Protein AF-0000000083319692 (afdb_homodimer)

Nearest PDB structures (foldseek):
  6y2q-assembly1_B  TM=2.157E-01  e=6.360E-01  Escherichia coli K-12
  1h7u-assembly2_B  TM=2.881E-01  e=8.035E+00  Homo sapiens
  1ea6-assembly1_A  TM=2.883E-01  e=8.512E+00  Homo sapiens
  6y2q-assembly1_B  TM=2.157E-01  e=6.322E-01  Escherichia coli K-12
  1h7u-assembly2_B  TM=2.880E-01  e=8.007E+00  Homo sapiens

Organism: Saccharibacillus brassicae (NCBI:txid2583377)

pLDDT: mean 90.83, std 8.66, range [54.51, 98.67]

Solvent-accessible surface area (backbone atoms only — not comparable to full-atom values): 13347 Å² total; per-residue (Å²): 121,55,71,66,56,48,50,52,52,44,51,51,51,36,60,60,46,44,76,34,86,44,38,32,39,34,65,56,36,31,49,90,47,26,40,34,34,34,27,19,79,49,98,47,89,75,45,37,30,39,38,38,32,32,63,43,49,32,40,30,33,47,38,58,51,44,34,50,28,91,48,80,35,57,45,72,54,56,69,69,63,34,48,52,51,28,64,69,54,64,55,63,89,79,51,44,40,35,36,36,43,44,56,93,47,57,88,93,47,58,28,41,36,27,19,53,41,70,47,74,46,76,69,48,88,80,128,120,54,71,66,57,46,52,52,51,44,49,52,51,36,58,60,45,43,76,34,87,44,39,32,38,32,64,56,37,31,48,90,47,26,39,33,33,34,27,20,82,48,97,47,89,75,46,34,29,38,39,38,32,34,63,43,50,31,40,30,33,45,38,58,50,44,34,50,26,91,49,81,36,59,46,71,54,57,69,69,63,34,49,52,50,27,65,72,55,64,56,61,90,80,49,42,41,34,34,35,44,44,57,92,46,57,88,94,47,59,29,39,38,26,17,53,40,70,47,75,45,76,66,48,86,80,128

Structure (mmCIF, N/CA/C/O backbone):
data_AF-0000000083319692-model_v1
#
loop_
_entity.id
_entity.type
_entity.pdbx_description
1 polymer 'Uncharacterized protein'
#
loop_
_atom_site.group_PDB
_atom_site.id
_atom_site.type_symbol
_atom_site.label_atom_id
_atom_site.label_alt_id
_atom_site.label_comp_id
_atom_site.label_asym_id
_atom_site.label_entity_id
_atom_site.label_seq_id
_atom_site.pdbx_PDB_ins_code
_atom_site.Cartn_x
_atom_site.Cartn_y
_atom_site.Cartn_z
_atom_site.occupancy
_atom_site.B_iso_or_equiv
_atom_site.auth_seq_id
_atom_site.auth_comp_id
_atom_site.auth_asym_id
_atom_site.auth_atom_id
_atom_site.pdbx_PDB_model_num
ATOM 1 N N . MET A 1 1 ? 16.974 14.852 -1.513 1 66.99 1 MET A N 1
ATOM 2 C CA . MET A 1 1 ? 16.96 15.963 -0.564 1 66.99 1 MET A CA 1
ATOM 3 C C . MET A 1 1 ? 17.666 15.579 0.732 1 66.99 1 MET A C 1
ATOM 5 O O . MET A 1 1 ? 17.747 14.398 1.074 1 66.99 1 MET A O 1
ATOM 9 N N . SER A 1 2 ? 18.039 16.658 1.331 1 83 2 SER A N 1
ATOM 10 C CA . SER A 1 2 ? 18.67 16.4 2.621 1 83 2 SER A CA 1
ATOM 11 C C . SER A 1 2 ? 17.64 15.996 3.67 1 83 2 SER A C 1
ATOM 13 O O . SER A 1 2 ? 16.442 16.229 3.493 1 83 2 SER A O 1
ATOM 15 N N . THR A 1 3 ? 18.075 15.41 4.652 1 86.13 3 THR A N 1
ATOM 16 C CA . THR A 1 3 ? 17.225 15.004 5.766 1 86.13 3 THR A CA 1
ATOM 17 C C . THR A 1 3 ? 16.516 16.21 6.374 1 86.13 3 THR A C 1
ATOM 19 O O . THR A 1 3 ? 15.323 16.148 6.678 1 86.13 3 THR A O 1
ATOM 22 N N . ASP A 1 4 ? 17.167 17.303 6.421 1 91.34 4 ASP A N 1
ATOM 23 C CA . ASP A 1 4 ? 16.593 18.509 7.009 1 91.34 4 ASP A CA 1
ATOM 24 C C . ASP A 1 4 ? 15.44 19.039 6.161 1 91.34 4 ASP A C 1
ATOM 26 O O . ASP A 1 4 ? 14.437 19.517 6.696 1 91.34 4 ASP A O 1
ATOM 30 N N . GLU A 1 5 ? 15.625 18.937 4.876 1 94.02 5 GLU A N 1
ATOM 31 C CA . GLU A 1 5 ? 14.589 19.432 3.975 1 94.02 5 GLU A CA 1
ATOM 32 C C . GLU A 1 5 ? 13.315 18.598 4.087 1 94.02 5 GLU A C 1
ATOM 34 O O . GLU A 1 5 ? 12.208 19.139 4.056 1 94.02 5 GLU A O 1
ATOM 39 N N . VAL A 1 6 ? 13.521 17.348 4.254 1 95.04 6 VAL A N 1
ATOM 40 C CA . VAL A 1 6 ? 12.364 16.466 4.356 1 95.04 6 VAL A CA 1
ATOM 41 C C . VAL A 1 6 ? 11.622 16.734 5.663 1 95.04 6 VAL A C 1
ATOM 43 O O . VAL A 1 6 ? 10.39 16.771 5.689 1 95.04 6 VAL A O 1
ATOM 46 N N . PHE A 1 7 ? 12.312 17.019 6.724 1 94.6 7 PHE A N 1
ATOM 47 C CA . PHE A 1 7 ? 11.712 17.319 8.019 1 94.6 7 PHE A CA 1
ATOM 48 C C . PHE A 1 7 ? 10.937 18.63 7.966 1 94.6 7 PHE A C 1
ATOM 50 O O . PHE A 1 7 ? 9.865 18.748 8.563 1 94.6 7 PHE A O 1
ATOM 57 N N . LEU A 1 8 ? 11.523 19.586 7.28 1 96.39 8 LEU A N 1
ATOM 58 C CA . LEU A 1 8 ? 10.854 20.874 7.131 1 96.39 8 LEU A CA 1
ATOM 59 C C . LEU A 1 8 ? 9.531 20.716 6.388 1 96.39 8 LEU A C 1
ATOM 61 O O . LEU A 1 8 ? 8.521 21.305 6.779 1 96.39 8 LEU A O 1
ATOM 65 N N . LYS A 1 9 ? 9.58 19.918 5.336 1 97 9 LYS A N 1
ATOM 66 C CA . LYS A 1 9 ? 8.359 19.688 4.569 1 97 9 LYS A CA 1
ATOM 67 C C . LYS A 1 9 ? 7.301 18.989 5.417 1 97 9 LYS A C 1
ATOM 69 O O . LYS A 1 9 ? 6.121 19.343 5.363 1 97 9 LYS A O 1
ATOM 74 N N . VAL A 1 10 ? 7.721 18.035 6.181 1 97.53 10 VAL A N 1
ATOM 75 C CA . VAL A 1 10 ? 6.8 17.315 7.054 1 97.53 10 VAL A CA 1
ATOM 76 C C . VAL A 1 10 ? 6.19 18.278 8.07 1 97.53 10 VAL A C 1
ATOM 78 O O . VAL A 1 10 ? 4.987 18.229 8.336 1 97.53 10 VAL A O 1
ATOM 81 N N . ASN A 1 11 ? 6.999 19.157 8.603 1 97.19 11 ASN A N 1
ATOM 82 C CA . ASN A 1 11 ? 6.505 20.15 9.551 1 97.19 11 ASN A CA 1
ATOM 83 C C . ASN A 1 11 ? 5.505 21.1 8.898 1 97.19 11 ASN A C 1
ATOM 85 O O . ASN A 1 11 ? 4.5 21.467 9.51 1 97.19 11 ASN A O 1
ATOM 89 N N . GLN A 1 12 ? 5.785 21.506 7.683 1 96.86 12 GLN A N 1
ATOM 90 C CA . GLN A 1 12 ? 4.868 22.37 6.946 1 96.86 12 GLN A CA 1
ATOM 91 C C . GLN A 1 12 ? 3.521 21.686 6.731 1 96.86 12 GLN A C 1
ATOM 93 O O . GLN A 1 12 ? 2.471 22.318 6.857 1 96.86 12 GLN A O 1
ATOM 98 N N . ILE A 1 13 ? 3.581 20.445 6.409 1 97.34 13 ILE A N 1
ATOM 99 C CA . ILE A 1 13 ? 2.366 19.669 6.184 1 97.34 13 ILE A CA 1
ATOM 100 C C . ILE A 1 13 ? 1.548 19.607 7.471 1 97.34 13 ILE A C 1
ATOM 102 O O . ILE A 1 13 ? 0.346 19.883 7.465 1 97.34 13 ILE A O 1
ATOM 106 N N . ASN A 1 14 ? 2.212 19.34 8.534 1 97.45 14 ASN A N 1
ATOM 107 C CA . ASN A 1 14 ? 1.527 19.25 9.818 1 97.45 14 ASN A CA 1
ATOM 108 C C . ASN A 1 14 ? 0.905 20.586 10.216 1 97.45 14 ASN A C 1
ATOM 110 O O . ASN A 1 14 ? -0.228 20.629 10.7 1 97.45 14 ASN A O 1
ATOM 114 N N . GLU A 1 15 ? 1.644 21.625 10.034 1 96.39 15 GLU A N 1
ATOM 115 C CA . GLU A 1 15 ? 1.136 22.953 10.368 1 96.39 15 GLU A CA 1
ATOM 116 C C . GLU A 1 15 ? -0.116 23.284 9.561 1 96.39 15 GLU A C 1
ATOM 118 O O . GLU A 1 15 ? -1.064 23.87 10.088 1 96.39 15 GLU A O 1
ATOM 123 N N . PHE A 1 16 ? -0.057 22.921 8.319 1 96.95 16 PHE A N 1
ATOM 124 C CA . PHE A 1 16 ? -1.186 23.169 7.43 1 96.95 16 PHE A CA 1
ATOM 125 C C . PHE A 1 16 ? -2.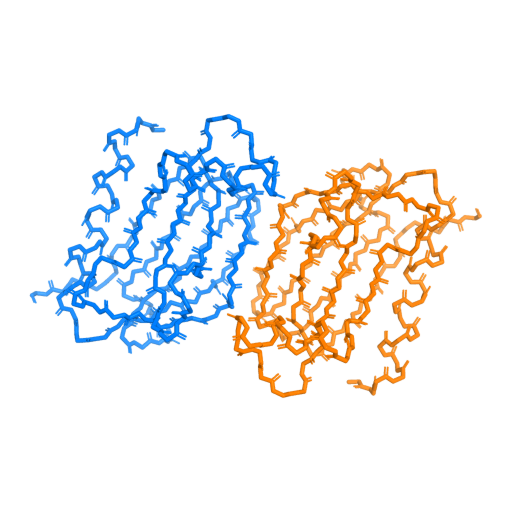418 22.402 7.895 1 96.95 16 PHE A C 1
ATOM 127 O O . PHE A 1 16 ? -3.513 22.964 7.97 1 96.95 16 PHE A O 1
ATOM 134 N N . ILE A 1 17 ? -2.254 21.137 8.202 1 95.66 17 ILE A N 1
ATOM 135 C CA . ILE A 1 17 ? -3.339 20.235 8.573 1 95.66 17 ILE A CA 1
ATOM 136 C C . ILE A 1 17 ? -3.946 20.677 9.903 1 95.66 17 ILE A C 1
ATOM 138 O O . ILE A 1 17 ? -5.16 20.588 10.099 1 95.66 17 ILE A O 1
ATOM 142 N N . GLN A 1 18 ? -3.133 21.121 10.773 1 94.98 18 GLN A N 1
ATOM 143 C CA . GLN A 1 18 ? -3.546 21.444 12.135 1 94.98 18 GLN A CA 1
ATOM 144 C C . GLN A 1 18 ? -4.468 22.659 12.157 1 94.98 18 GLN A C 1
ATOM 146 O O . GLN A 1 18 ? -5.129 22.926 13.163 1 94.98 18 GLN A O 1
ATOM 151 N N . LYS A 1 19 ? -4.566 23.37 11.087 1 94.3 19 LYS A N 1
ATOM 152 C CA . LYS A 1 19 ? -5.437 24.538 10.986 1 94.3 19 LYS A CA 1
ATOM 153 C C . LYS A 1 19 ? -6.886 24.124 10.742 1 94.3 19 LYS A C 1
ATOM 155 O O . LYS A 1 19 ? -7.789 24.963 10.768 1 94.3 19 LYS A O 1
ATOM 160 N N . SER A 1 20 ? -7.093 22.866 10.487 1 93.92 20 SER A N 1
ATOM 161 C CA . SER A 1 20 ? -8.429 22.347 10.215 1 93.92 20 SER A CA 1
ATOM 162 C C . SER A 1 20 ? -8.956 21.533 11.391 1 93.92 20 SER A C 1
ATOM 164 O O . SER A 1 20 ? -8.176 20.982 12.171 1 93.92 20 SER A O 1
ATOM 166 N N . LEU A 1 21 ? -10.182 21.438 11.524 1 91.84 21 LEU A N 1
ATOM 167 C CA . LEU A 1 21 ? -10.821 20.647 12.571 1 91.84 21 LEU A CA 1
ATOM 168 C C . LEU A 1 21 ? -10.668 19.155 12.295 1 91.84 21 LEU A C 1
ATOM 170 O O . LEU A 1 21 ? -10.541 18.357 13.227 1 91.84 21 LEU A O 1
ATOM 174 N N . TRP A 1 22 ? -10.711 18.852 11.045 1 91.9 22 TRP A N 1
ATOM 175 C CA . TRP A 1 22 ? -10.465 17.481 10.611 1 91.9 22 TRP A CA 1
ATOM 176 C C . TRP A 1 22 ? -9.76 17.456 9.259 1 91.9 22 TRP A C 1
ATOM 178 O O . TRP A 1 22 ? -9.779 18.447 8.524 1 91.9 22 TRP A O 1
ATOM 188 N N . PHE A 1 23 ? -9.161 16.39 9.021 1 95.59 23 PHE A N 1
ATOM 189 C CA . PHE A 1 23 ? -8.412 16.271 7.775 1 95.59 23 PHE A CA 1
ATOM 190 C C . PHE A 1 23 ? -8.271 14.81 7.366 1 95.59 23 PHE A C 1
ATOM 192 O O . PHE A 1 23 ? -7.793 13.985 8.147 1 95.59 23 PHE A O 1
ATOM 199 N N . ASP A 1 24 ? -8.698 14.489 6.141 1 95.75 24 ASP A N 1
ATOM 200 C CA . ASP A 1 24 ? -8.68 13.114 5.652 1 95.75 24 ASP A CA 1
ATOM 201 C C . ASP A 1 24 ? -7.708 12.959 4.485 1 95.75 24 ASP A C 1
ATOM 203 O O . ASP A 1 24 ? -7.308 13.948 3.867 1 95.75 24 ASP A O 1
ATOM 207 N N . PHE A 1 25 ? -7.346 11.732 4.242 1 96.75 25 PHE A N 1
ATOM 208 C CA . PHE A 1 25 ? -6.383 11.433 3.189 1 96.75 25 PHE A CA 1
ATOM 209 C C . PHE A 1 25 ? -6.877 10.289 2.312 1 96.75 25 PHE A C 1
ATOM 211 O O . PHE A 1 25 ? -7.658 9.447 2.763 1 96.75 25 PHE A O 1
ATOM 218 N N . GLU A 1 26 ? -6.42 10.273 1.094 1 97.17 26 GLU A N 1
ATOM 219 C CA . GLU A 1 26 ? -6.662 9.156 0.187 1 97.17 26 GLU A CA 1
ATOM 220 C C . GLU A 1 26 ? -5.497 8.97 -0.782 1 97.17 26 GLU A C 1
ATOM 222 O O . GLU A 1 26 ? -4.874 9.945 -1.205 1 97.17 26 GLU A O 1
ATOM 227 N N . ILE A 1 27 ? -5.182 7.775 -1.12 1 97.72 27 ILE A N 1
ATOM 228 C CA . ILE A 1 27 ? -4.249 7.517 -2.211 1 97.72 27 ILE A CA 1
ATOM 229 C C . ILE A 1 27 ? -4.892 7.904 -3.541 1 97.72 27 ILE A C 1
ATOM 231 O O . ILE A 1 27 ? -5.95 7.383 -3.902 1 97.72 27 ILE A O 1
ATOM 235 N N . ILE A 1 28 ? -4.263 8.752 -4.259 1 97.24 28 ILE A N 1
ATOM 236 C CA . ILE A 1 28 ? -4.795 9.232 -5.53 1 97.24 28 ILE A CA 1
ATOM 237 C C . ILE A 1 28 ? -4.279 8.355 -6.669 1 97.24 28 ILE A C 1
ATOM 239 O O . ILE A 1 28 ? -5.055 7.909 -7.517 1 97.24 28 ILE A O 1
ATOM 243 N N . ARG A 1 29 ? -2.983 8.164 -6.634 1 97.69 29 ARG A N 1
ATOM 244 C CA . ARG A 1 29 ? -2.367 7.433 -7.737 1 97.69 29 ARG A CA 1
ATOM 245 C C . ARG A 1 29 ? -0.964 6.962 -7.366 1 97.69 29 ARG A C 1
ATOM 247 O O . ARG A 1 29 ? -0.329 7.529 -6.475 1 97.69 29 ARG A O 1
ATOM 254 N N . TYR A 1 30 ? -0.514 5.961 -7.945 1 98.6 30 TYR A N 1
ATOM 255 C CA . TYR A 1 30 ? 0.855 5.457 -7.953 1 98.6 30 TYR A CA 1
ATOM 256 C C . TYR A 1 30 ? 1.318 5.159 -9.374 1 98.6 30 TYR A C 1
ATOM 258 O O . TYR A 1 30 ? 0.692 4.37 -10.085 1 98.6 30 TYR A O 1
ATOM 266 N N . GLU A 1 31 ? 2.426 5.752 -9.726 1 97.21 31 GLU A N 1
ATOM 267 C CA . GLU A 1 31 ? 2.994 5.559 -11.057 1 97.21 31 GLU A CA 1
ATOM 268 C C . GLU A 1 31 ? 4.485 5.881 -11.074 1 97.21 31 GLU A C 1
ATOM 270 O O . GLU A 1 31 ? 4.927 6.833 -10.427 1 97.21 31 GLU A O 1
ATOM 275 N N . GLN A 1 32 ? 5.184 5.028 -11.768 1 95.16 32 GLN A N 1
ATOM 276 C CA . GLN A 1 32 ? 6.615 5.262 -11.931 1 95.16 32 GLN A CA 1
ATOM 277 C C . GLN A 1 32 ? 7.303 5.424 -10.579 1 95.16 32 GLN A C 1
ATOM 279 O O . GLN A 1 32 ? 8.054 6.379 -10.369 1 95.16 32 GLN A O 1
ATOM 284 N N . ASN A 1 33 ? 6.894 4.678 -9.581 1 95.92 33 ASN A N 1
ATOM 285 C CA . ASN A 1 33 ? 7.505 4.579 -8.26 1 95.92 33 ASN A CA 1
ATOM 286 C C . ASN A 1 33 ? 7.19 5.801 -7.403 1 95.92 33 ASN A C 1
ATOM 288 O O . ASN A 1 33 ? 7.852 6.043 -6.392 1 95.92 33 ASN A O 1
ATOM 292 N N . ASN A 1 34 ? 6.182 6.539 -7.89 1 98.16 34 ASN A N 1
ATOM 293 C CA . ASN A 1 34 ? 5.744 7.698 -7.119 1 98.16 34 ASN A CA 1
ATOM 294 C C . ASN A 1 34 ? 4.317 7.523 -6.607 1 98.16 34 ASN A C 1
ATOM 296 O O . ASN A 1 34 ? 3.447 7.038 -7.333 1 98.16 34 ASN A O 1
ATOM 300 N N . LEU A 1 35 ? 4.125 7.895 -5.361 1 98.67 35 LEU A N 1
ATOM 301 C CA . LEU A 1 35 ? 2.808 7.812 -4.739 1 98.67 35 LEU A CA 1
ATOM 302 C C . LEU A 1 35 ? 2.244 9.204 -4.472 1 98.67 35 LEU A C 1
ATOM 304 O O . LEU A 1 35 ? 2.928 10.055 -3.898 1 98.67 35 LEU A O 1
ATOM 308 N N . TYR A 1 36 ? 1.053 9.424 -4.905 1 98.45 36 TYR A N 1
ATOM 309 C CA . TYR A 1 36 ? 0.348 10.683 -4.689 1 98.45 36 TYR A CA 1
ATOM 310 C C . TYR A 1 36 ? -0.788 10.507 -3.689 1 98.45 36 TYR A C 1
ATOM 312 O O . TYR A 1 36 ? -1.685 9.686 -3.896 1 98.45 36 TYR A O 1
ATOM 320 N N . VAL A 1 37 ? -0.734 11.268 -2.639 1 98.09 37 VAL A N 1
ATOM 321 C CA . VAL A 1 37 ? -1.749 11.233 -1.591 1 98.09 37 VAL A CA 1
ATOM 322 C C . VAL A 1 37 ? -2.451 12.586 -1.507 1 98.09 37 VAL A C 1
ATOM 324 O O . VAL A 1 37 ? -1.797 13.628 -1.416 1 98.09 37 VAL A O 1
ATOM 327 N N . GLY A 1 38 ? -3.713 12.552 -1.622 1 97.52 38 GLY A N 1
ATOM 328 C CA . GLY A 1 38 ? -4.499 13.759 -1.426 1 97.52 38 GLY A CA 1
ATOM 329 C C . GLY A 1 38 ? -5.039 13.898 -0.015 1 97.52 38 GLY A C 1
ATOM 330 O O . GLY A 1 38 ? -5.273 12.898 0.666 1 97.52 38 GLY A O 1
ATOM 331 N N . GLY A 1 39 ? -5.213 15.132 0.356 1 96.9 39 GLY A N 1
ATOM 332 C CA . GLY A 1 39 ? -5.789 15.415 1.661 1 96.9 39 GLY A CA 1
ATOM 333 C C . GLY A 1 39 ? -6.695 16.631 1.662 1 96.9 39 GLY A C 1
ATOM 334 O O . GLY A 1 39 ? -6.531 17.535 0.84 1 96.9 39 GLY A O 1
ATOM 335 N N . GLY A 1 40 ? -7.584 16.548 2.584 1 96.12 40 GLY A N 1
ATOM 336 C CA . GLY A 1 40 ? -8.502 17.664 2.743 1 96.12 40 GLY A CA 1
ATOM 337 C C . GLY A 1 40 ? -9.605 17.39 3.748 1 96.12 40 GLY A C 1
ATOM 338 O O . GLY A 1 40 ? -9.689 16.292 4.302 1 96.12 40 GLY A O 1
ATOM 339 N N . GLU A 1 41 ? -10.333 18.425 3.963 1 94.62 41 GLU A N 1
ATOM 340 C CA . GLU A 1 41 ? -11.512 18.305 4.815 1 94.62 41 GLU A CA 1
ATOM 341 C C . GLU A 1 41 ? -12.64 17.571 4.096 1 94.62 41 GLU A C 1
ATOM 343 O O . GLU A 1 41 ? -13.569 17.072 4.735 1 94.62 41 GLU A O 1
ATOM 348 N N . SER A 1 42 ? -12.501 17.541 2.792 1 90.66 42 SER A N 1
ATOM 349 C CA . SER A 1 42 ? -13.323 16.732 1.898 1 90.66 42 SER A CA 1
ATOM 350 C C . SER A 1 42 ? -12.468 16.006 0.866 1 90.66 42 SER A C 1
ATOM 352 O O . SER A 1 42 ? -11.5 16.567 0.349 1 90.66 42 SER A O 1
ATOM 354 N N . LEU A 1 43 ? -12.737 14.685 0.738 1 86.79 43 LEU A N 1
ATOM 355 C CA . LEU A 1 43 ? -11.949 13.936 -0.234 1 86.79 43 LEU A CA 1
ATOM 356 C C . LEU A 1 43 ? -12.559 14.046 -1.628 1 86.79 43 LEU A C 1
ATOM 358 O O . LEU A 1 43 ? -13.135 13.081 -2.135 1 86.79 43 LEU A O 1
ATOM 362 N N . SER A 1 44 ? -12.843 15.246 -2.046 1 85.68 44 SER A N 1
ATOM 363 C CA . SER A 1 44 ? -13.325 15.537 -3.393 1 85.68 44 SER A CA 1
ATOM 364 C C . SER A 1 44 ? -12.398 16.51 -4.114 1 85.68 44 SER A C 1
ATOM 366 O O . SER A 1 44 ? -11.789 17.377 -3.484 1 85.68 44 SER A O 1
ATOM 368 N N . TYR A 1 45 ? -12.328 16.36 -5.383 1 86.46 45 TYR A N 1
ATOM 369 C CA . TYR A 1 45 ? -11.503 17.272 -6.167 1 86.46 45 TYR A CA 1
ATOM 370 C C . TYR A 1 45 ? -12.138 18.655 -6.241 1 86.46 45 TYR A C 1
ATOM 372 O O . TYR A 1 45 ? -13.355 18.779 -6.395 1 86.46 45 TYR A O 1
ATOM 380 N N . PRO A 1 46 ? -11.278 19.623 -6.005 1 89.43 46 PRO A N 1
ATOM 381 C CA . PRO A 1 46 ? -9.829 19.538 -5.803 1 89.43 46 PRO A CA 1
ATOM 382 C C . PRO A 1 46 ? -9.45 19.289 -4.345 1 89.43 46 PRO A C 1
ATOM 384 O O . PRO A 1 46 ? -10.16 19.726 -3.435 1 89.43 46 PRO A O 1
ATOM 387 N N . TYR A 1 47 ? -8.357 18.633 -4.13 1 93.61 47 TYR A N 1
ATOM 388 C CA . TYR A 1 47 ? -7.827 18.409 -2.79 1 93.61 47 TYR A CA 1
ATOM 389 C C . TYR A 1 47 ? -7.24 19.692 -2.214 1 93.61 47 TYR A C 1
ATOM 391 O O . TYR A 1 47 ? -6.912 20.62 -2.957 1 93.61 47 TYR A O 1
ATOM 399 N N . GLU A 1 48 ? -7.127 19.76 -0.954 1 95.24 48 GLU A N 1
ATOM 400 C CA . GLU A 1 48 ? -6.524 20.916 -0.297 1 95.24 48 GLU A CA 1
ATOM 401 C C . GLU A 1 48 ? -5.003 20.799 -0.26 1 95.24 48 GLU A C 1
ATOM 403 O O . GLU A 1 48 ? -4.298 21.81 -0.229 1 95.24 48 GLU A O 1
ATOM 408 N N . LEU A 1 49 ? -4.475 19.58 -0.248 1 96 49 LEU A N 1
ATOM 409 C CA . LEU A 1 49 ? -3.044 19.351 -0.417 1 96 49 LEU A CA 1
ATOM 410 C C . LEU A 1 49 ? -2.785 18.035 -1.141 1 96 49 LEU A C 1
ATOM 412 O O . LEU A 1 49 ? -3.632 17.138 -1.129 1 96 49 LEU A O 1
ATOM 416 N N . GLU A 1 50 ? -1.714 17.981 -1.825 1 97.32 50 GLU A N 1
ATOM 417 C CA . GLU A 1 50 ? -1.207 16.769 -2.462 1 97.32 50 GLU A CA 1
ATOM 418 C C . GLU A 1 50 ? 0.226 16.476 -2.028 1 97.32 50 GLU A C 1
ATOM 420 O O . GLU A 1 50 ? 1.112 17.32 -2.178 1 97.32 50 GLU A O 1
ATOM 425 N N . ILE A 1 51 ? 0.414 15.358 -1.454 1 98.34 51 ILE A N 1
ATOM 426 C CA . ILE A 1 51 ? 1.744 14.919 -1.044 1 98.34 51 ILE A CA 1
ATOM 427 C C . ILE A 1 51 ? 2.298 13.928 -2.065 1 98.34 51 ILE A C 1
ATOM 429 O O . ILE A 1 51 ? 1.628 12.956 -2.422 1 98.34 51 ILE A O 1
ATOM 433 N N . HIS A 1 52 ? 3.461 14.176 -2.511 1 98.17 52 HIS A N 1
ATOM 434 C CA . HIS A 1 52 ? 4.135 13.33 -3.49 1 98.17 52 HIS A CA 1
ATOM 435 C C . HIS A 1 52 ? 5.324 12.606 -2.868 1 98.17 52 HIS A C 1
ATOM 437 O O . HIS A 1 52 ? 6.337 13.231 -2.546 1 98.17 52 HIS A O 1
ATOM 443 N N . PHE A 1 53 ? 5.242 11.343 -2.694 1 98.43 53 PHE A N 1
ATOM 444 C CA . PHE A 1 53 ? 6.364 10.533 -2.235 1 98.43 53 PHE A CA 1
ATOM 445 C C . PHE A 1 53 ? 7.153 9.98 -3.417 1 98.43 53 PHE A C 1
ATOM 447 O O . PHE A 1 53 ? 6.582 9.353 -4.311 1 98.43 53 PHE A O 1
ATOM 454 N N . GLU A 1 54 ? 8.392 10.156 -3.396 1 97.6 54 GLU A N 1
ATOM 455 C CA . GLU A 1 54 ? 9.234 9.794 -4.532 1 97.6 54 GLU A CA 1
ATOM 456 C C . GLU A 1 54 ? 10.041 8.531 -4.242 1 97.6 54 GLU A C 1
ATOM 458 O O . GLU A 1 54 ? 10.563 8.362 -3.138 1 97.6 54 GLU A O 1
ATOM 463 N N . ASP A 1 55 ? 10.177 7.739 -5.283 1 96.79 55 ASP A N 1
ATOM 464 C CA . ASP A 1 55 ? 10.943 6.499 -5.196 1 96.79 55 ASP A CA 1
ATOM 465 C C . ASP A 1 55 ? 10.5 5.663 -3.998 1 96.79 55 ASP A C 1
ATOM 467 O O . ASP A 1 55 ? 11.297 5.383 -3.1 1 96.79 55 ASP A O 1
ATOM 471 N N . VAL A 1 56 ? 9.259 5.286 -4.056 1 97.36 56 VAL A N 1
ATOM 472 C CA . VAL A 1 56 ? 8.584 4.581 -2.971 1 97.36 56 VAL A CA 1
ATOM 473 C C . VAL A 1 56 ? 9.061 3.131 -2.922 1 97.36 56 VAL A C 1
ATOM 475 O O . VAL A 1 56 ? 9.21 2.485 -3.962 1 97.36 56 VAL A O 1
ATOM 478 N N . CYS A 1 57 ? 9.268 2.631 -1.693 1 95.45 57 CYS A N 1
ATOM 479 C CA . CYS A 1 57 ? 9.709 1.249 -1.545 1 95.45 57 CYS A CA 1
ATOM 480 C C . CYS A 1 57 ? 8.721 0.448 -0.706 1 95.45 57 CYS A C 1
ATOM 482 O O . CYS A 1 57 ? 8.778 -0.783 -0.679 1 95.45 57 CYS A O 1
ATOM 484 N N . LEU A 1 58 ? 7.798 1.162 -0.048 1 95.69 58 LEU A N 1
ATOM 485 C CA . LEU A 1 58 ? 6.842 0.522 0.849 1 95.69 58 LEU A CA 1
ATOM 486 C C . LEU A 1 58 ? 5.544 1.319 0.918 1 95.69 58 LEU A C 1
ATOM 488 O O . LEU A 1 58 ? 5.569 2.549 1.003 1 95.69 58 LEU A O 1
ATOM 492 N N . VAL A 1 59 ? 4.429 0.62 0.871 1 96.26 59 VAL A N 1
ATOM 493 C CA . VAL A 1 59 ? 3.114 1.184 1.155 1 96.26 59 VAL A CA 1
ATOM 494 C C . VAL A 1 59 ? 2.356 0.271 2.115 1 96.26 59 VAL A C 1
ATOM 496 O O . VAL A 1 59 ? 2.145 -0.909 1.824 1 96.26 59 VAL A O 1
ATOM 499 N N . SER A 1 60 ? 1.996 0.746 3.243 1 93.72 60 SER A N 1
ATOM 500 C CA . SER A 1 60 ? 1.179 0.026 4.214 1 93.72 60 SER A CA 1
ATOM 501 C C . SER A 1 60 ? 0.087 0.922 4.79 1 93.72 60 SER A C 1
ATOM 503 O O . SER A 1 60 ? 0.292 1.582 5.811 1 93.72 60 SER A O 1
ATOM 505 N N . THR A 1 61 ? -1.086 0.956 4.162 1 94.08 61 THR A N 1
ATOM 506 C CA . THR A 1 61 ? -2.152 1.878 4.539 1 94.08 61 THR A CA 1
ATOM 507 C C . THR A 1 61 ? -3.479 1.453 3.915 1 94.08 61 THR A C 1
ATOM 509 O O . THR A 1 61 ? -3.501 0.85 2.841 1 94.08 61 THR A O 1
ATOM 512 N N . PRO A 1 62 ? -4.577 1.787 4.604 1 93.89 62 PRO A N 1
ATOM 513 C CA . PRO A 1 62 ? -5.818 1.826 3.827 1 93.89 62 PRO A CA 1
ATOM 514 C C . PRO A 1 62 ? -5.769 2.842 2.688 1 93.89 62 PRO A C 1
ATOM 516 O O . PRO A 1 62 ? -4.878 3.694 2.653 1 93.89 62 PRO A O 1
ATOM 519 N N . VAL A 1 63 ? -6.653 2.772 1.754 1 95.12 63 VAL A N 1
ATOM 520 C CA . VAL A 1 63 ? -6.663 3.688 0.618 1 95.12 63 VAL A CA 1
ATOM 521 C C . VAL A 1 63 ? -7.168 5.059 1.064 1 95.12 63 VAL A C 1
ATOM 523 O O . VAL A 1 63 ? -6.873 6.073 0.427 1 95.12 63 VAL A O 1
ATOM 526 N N . GLU A 1 64 ? -7.992 5.046 2.114 1 94.66 64 GLU A N 1
ATOM 527 C CA . GLU A 1 64 ? -8.493 6.267 2.737 1 94.66 64 GLU A CA 1
ATOM 528 C C . GLU A 1 64 ? -8.384 6.195 4.257 1 94.66 64 GLU A C 1
ATOM 530 O O . GLU A 1 64 ? -8.64 5.148 4.855 1 94.66 64 GLU A O 1
ATOM 535 N N . TRP A 1 65 ? -8.025 7.327 4.901 1 93.39 65 TRP A N 1
ATOM 536 C CA . TRP A 1 65 ? -7.996 7.345 6.359 1 93.39 65 TRP A CA 1
ATOM 537 C C . TRP A 1 65 ? -8.242 8.753 6.891 1 93.39 65 TRP A C 1
ATOM 539 O O . TRP A 1 65 ? -8.031 9.738 6.179 1 93.39 65 TRP A O 1
ATOM 549 N N . CYS A 1 66 ? -8.659 8.825 8.036 1 93.58 66 CYS A N 1
ATOM 550 C CA . CYS A 1 66 ? -8.917 10.085 8.724 1 93.58 66 CYS A CA 1
ATOM 551 C C . CYS A 1 66 ? -7.853 10.359 9.78 1 93.58 66 CYS A C 1
ATOM 553 O O . CYS A 1 66 ? -7.231 9.429 10.295 1 93.58 66 CYS A O 1
ATOM 555 N N . SER A 1 67 ? -7.699 11.584 10.071 1 92.51 67 SER A N 1
ATOM 556 C CA . SER A 1 67 ? -6.712 11.947 11.083 1 92.51 67 SER A CA 1
ATOM 557 C C . SER A 1 67 ? -7.294 12.928 12.096 1 92.51 67 SER A C 1
ATOM 559 O O . SER A 1 67 ? -8.283 13.607 11.812 1 92.51 67 SER A O 1
ATOM 561 N N . ASP A 1 68 ? -6.678 12.925 13.26 1 91.91 68 ASP A N 1
ATOM 562 C CA . ASP A 1 68 ? -6.94 13.919 14.296 1 91.91 68 ASP A CA 1
ATOM 563 C C . ASP A 1 68 ? -5.97 15.094 14.187 1 91.91 68 ASP A C 1
ATOM 565 O O . ASP A 1 68 ? -4.774 14.945 14.44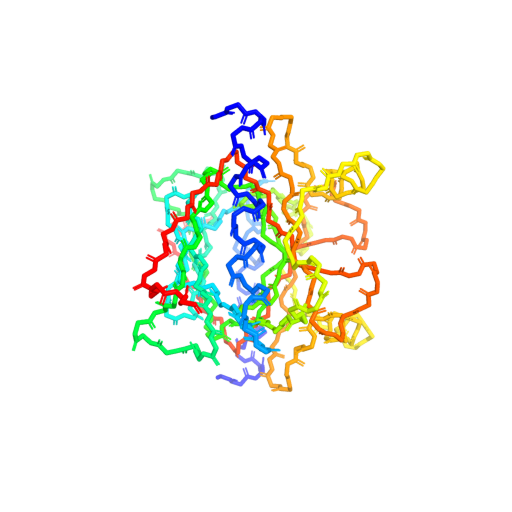8 1 91.91 68 ASP A O 1
ATOM 569 N N . THR A 1 69 ? -6.451 16.214 13.923 1 94.05 69 THR A N 1
ATOM 570 C CA . THR A 1 69 ? -5.613 17.357 13.576 1 94.05 69 THR A CA 1
ATOM 571 C C . THR A 1 69 ? -5.056 18.02 14.833 1 94.05 69 THR A C 1
ATOM 573 O O . THR A 1 69 ? -4.219 18.921 14.747 1 94.05 69 THR A O 1
ATOM 576 N N . SER A 1 70 ? -5.446 17.591 15.988 1 92.34 70 SER A N 1
ATOM 577 C CA . SER A 1 70 ? -4.955 18.169 17.234 1 92.34 70 SER A CA 1
ATOM 578 C C . SER A 1 70 ? -3.567 17.641 17.58 1 92.34 70 SER A C 1
ATOM 580 O O . SER A 1 70 ? -2.913 18.15 18.492 1 92.34 70 SER A O 1
ATOM 582 N N . THR A 1 71 ? -3.126 16.633 16.887 1 89.7 71 THR A N 1
ATOM 583 C CA . THR A 1 71 ? -1.806 16.048 17.09 1 89.7 71 THR A CA 1
ATOM 584 C C . THR A 1 71 ? -1.027 16 15.778 1 89.7 71 THR A C 1
ATOM 586 O O . THR A 1 71 ? -1.547 16.384 14.728 1 89.7 71 THR A O 1
ATOM 589 N N . GLU A 1 72 ? 0.178 15.622 15.883 1 91.97 72 GLU A N 1
ATOM 590 C CA . GLU A 1 72 ? 0.951 15.404 14.663 1 91.97 72 GLU A CA 1
ATOM 591 C C . GLU A 1 72 ? 0.348 14.285 13.819 1 91.97 72 GLU A C 1
ATOM 593 O O . GLU A 1 72 ? 0.085 13.192 14.325 1 91.97 72 GLU A O 1
ATOM 598 N N . VAL A 1 73 ? 0.153 14.599 12.665 1 95.03 73 VAL A N 1
ATOM 599 C CA . VAL A 1 73 ? -0.547 13.675 11.778 1 95.03 73 VAL A CA 1
ATOM 600 C C . VAL A 1 73 ? 0.465 12.857 10.98 1 95.03 73 VAL A C 1
ATOM 602 O O . VAL A 1 73 ? 0.247 11.672 10.718 1 95.03 73 VAL A O 1
ATOM 605 N N . LEU A 1 74 ? 1.524 13.499 10.557 1 96.59 74 LEU A N 1
ATOM 606 C CA . LEU A 1 74 ? 2.576 12.895 9.746 1 96.59 74 LEU A CA 1
ATOM 607 C C . LEU A 1 74 ? 3.925 12.985 10.451 1 96.59 74 LEU A C 1
ATOM 609 O O . LEU A 1 74 ? 4.315 14.057 10.92 1 96.59 74 LEU A O 1
ATOM 613 N N . GLN A 1 75 ? 4.622 11.853 10.51 1 95.57 75 GLN A N 1
ATOM 614 C CA . GLN A 1 75 ? 5.931 11.812 11.152 1 95.57 75 GLN A CA 1
ATOM 615 C C . GLN A 1 75 ? 6.925 11.002 10.325 1 95.57 75 GLN A C 1
ATOM 617 O O . GLN A 1 75 ? 6.527 10.192 9.485 1 95.57 75 GLN A O 1
ATOM 622 N N . I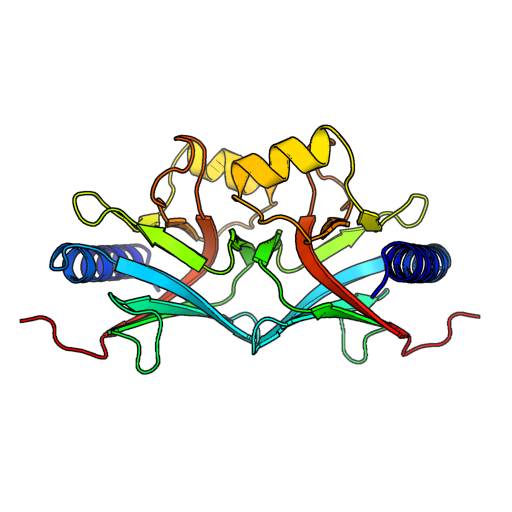LE A 1 76 ? 8.135 11.242 10.579 1 95.56 76 ILE A N 1
ATOM 623 C CA . ILE A 1 76 ? 9.205 10.377 10.095 1 95.56 76 ILE A CA 1
ATOM 624 C C . ILE A 1 76 ? 9.665 9.448 11.217 1 95.56 76 ILE A C 1
ATOM 626 O O . ILE A 1 76 ? 10.06 9.909 12.29 1 95.56 76 ILE A O 1
ATOM 630 N N . LEU A 1 77 ? 9.559 8.226 10.913 1 92.79 77 LEU A N 1
ATOM 631 C CA . LEU A 1 77 ? 9.968 7.262 11.929 1 92.79 77 LEU A CA 1
ATOM 632 C C . LEU A 1 77 ? 11.48 7.285 12.124 1 92.79 77 LEU A C 1
ATOM 634 O O . LEU A 1 77 ? 12.233 7.412 11.155 1 92.79 77 LEU A O 1
ATOM 638 N N . GLU A 1 78 ? 11.819 7.148 13.39 1 89.24 78 GLU A N 1
ATOM 639 C CA . GLU A 1 78 ? 13.233 7.076 13.746 1 89.24 78 GLU A CA 1
ATOM 640 C C . GLU A 1 78 ? 13.48 6.015 14.815 1 89.24 78 GLU A C 1
ATOM 642 O O . GLU A 1 78 ? 12.533 5.467 15.383 1 89.24 78 GLU A O 1
ATOM 647 N N . GLY A 1 79 ? 14.648 5.621 14.945 1 87.29 79 GLY A N 1
ATOM 648 C CA . GLY A 1 79 ? 15.067 4.76 16.04 1 87.29 79 GLY A CA 1
ATOM 649 C C . GLY A 1 79 ? 14.514 3.351 15.937 1 87.29 79 GLY A C 1
ATOM 650 O O . GLY A 1 79 ? 14.545 2.743 14.865 1 87.29 79 GLY A O 1
ATOM 651 N N . GLU A 1 80 ? 13.988 2.823 17.002 1 84.51 80 GLU A N 1
ATOM 652 C CA . GLU A 1 80 ? 13.559 1.432 17.107 1 84.51 80 GLU A CA 1
ATOM 653 C C . GLU A 1 80 ? 12.342 1.162 16.227 1 84.51 80 GLU A C 1
ATOM 655 O O . GLU A 1 80 ? 12.229 0.091 15.626 1 84.51 80 GLU A O 1
ATOM 660 N N . GLU A 1 81 ? 11.468 2.09 16.201 1 84.09 81 GLU A N 1
ATOM 661 C CA . GLU A 1 81 ? 10.264 1.896 15.399 1 84.09 81 GLU A CA 1
ATOM 662 C C . GLU A 1 81 ? 10.602 1.779 13.916 1 84.09 81 GLU A C 1
ATOM 664 O O . GLU A 1 81 ? 10.048 0.931 13.213 1 84.09 81 GLU A O 1
ATOM 669 N N . ALA A 1 82 ? 11.466 2.653 13.478 1 85.45 82 ALA A N 1
ATOM 670 C CA . ALA A 1 82 ? 11.913 2.574 12.09 1 85.45 82 ALA A CA 1
ATOM 671 C C . ALA A 1 82 ? 12.6 1.241 11.809 1 85.45 82 ALA A C 1
ATOM 673 O O . ALA A 1 82 ? 12.393 0.639 10.752 1 85.45 82 ALA A O 1
ATOM 674 N N . TYR A 1 83 ? 13.333 0.851 12.791 1 84.72 83 TYR A N 1
ATOM 675 C CA . TYR A 1 83 ? 14.054 -0.41 12.655 1 84.72 83 TYR A CA 1
ATOM 676 C C . TYR A 1 83 ? 13.088 -1.575 12.481 1 84.72 83 TYR A C 1
ATOM 678 O O . TYR A 1 83 ? 13.286 -2.43 11.615 1 84.72 83 TYR A O 1
ATOM 686 N N . LYS A 1 84 ? 12.066 -1.601 13.217 1 83.33 84 LYS A N 1
ATOM 687 C CA . LYS A 1 84 ? 11.071 -2.667 13.143 1 83.33 84 LYS A CA 1
ATOM 688 C C . LYS A 1 84 ? 10.394 -2.693 11.775 1 83.33 84 LYS A C 1
ATOM 690 O O . LYS A 1 84 ? 10.223 -3.76 11.182 1 83.33 84 LYS A O 1
ATOM 695 N N . VAL A 1 85 ? 10.079 -1.55 11.309 1 83.97 85 VAL A N 1
ATOM 696 C CA . VAL A 1 85 ? 9.416 -1.443 10.013 1 83.97 85 VAL A CA 1
ATOM 697 C C . VAL A 1 85 ? 10.388 -1.828 8.901 1 83.97 85 VAL A C 1
ATOM 699 O O . VAL A 1 85 ? 10.016 -2.533 7.959 1 83.97 85 VAL A O 1
ATOM 702 N N . ASN A 1 86 ? 11.592 -1.431 9.078 1 83.45 86 ASN A N 1
ATOM 703 C CA . ASN A 1 86 ? 12.619 -1.74 8.088 1 83.45 86 ASN A CA 1
ATOM 704 C C . ASN A 1 86 ? 12.867 -3.242 7.988 1 83.45 86 ASN A C 1
ATOM 706 O O . ASN A 1 86 ? 13.025 -3.778 6.89 1 83.45 86 ASN A O 1
ATOM 710 N N . ILE A 1 87 ? 12.866 -3.831 9.118 1 80.31 87 ILE A N 1
ATOM 711 C CA . ILE A 1 87 ? 13.095 -5.272 9.144 1 80.31 87 ILE A CA 1
ATOM 712 C C . ILE A 1 87 ? 11.891 -5.996 8.547 1 80.31 87 ILE A C 1
ATOM 714 O O . ILE A 1 87 ? 12.049 -6.921 7.746 1 80.31 87 ILE A O 1
ATOM 718 N N . LYS A 1 88 ? 10.751 -5.511 8.92 1 79.12 88 LYS A N 1
ATOM 719 C CA . LYS A 1 88 ? 9.52 -6.171 8.493 1 79.12 88 LYS A CA 1
ATOM 720 C C . LYS A 1 88 ? 9.343 -6.078 6.981 1 79.12 88 LYS A C 1
ATOM 722 O O . LYS A 1 88 ? 8.913 -7.04 6.34 1 79.12 88 LYS A O 1
ATOM 727 N N . PHE A 1 89 ? 9.777 -4.955 6.399 1 81.49 89 PHE A N 1
ATOM 728 C CA . PHE A 1 89 ? 9.472 -4.723 4.992 1 81.49 89 PHE A CA 1
ATOM 729 C C . PHE A 1 89 ? 10.751 -4.65 4.166 1 81.49 89 PHE A C 1
ATOM 731 O O . PHE A 1 89 ? 10.712 -4.31 2.982 1 81.49 89 PHE A O 1
ATOM 738 N N . LYS A 1 90 ? 11.884 -4.891 4.798 1 79 90 LYS A N 1
ATOM 739 C CA . LYS A 1 90 ? 13.199 -4.899 4.164 1 79 90 LYS A CA 1
ATOM 740 C C . LYS A 1 90 ? 13.473 -3.577 3.451 1 79 90 LYS A C 1
ATOM 742 O O . LYS A 1 90 ? 13.861 -3.566 2.281 1 79 90 LYS A O 1
ATOM 747 N N . VAL A 1 91 ? 13.182 -2.564 4.128 1 78.25 91 VAL A N 1
ATOM 748 C CA . VAL A 1 91 ? 13.432 -1.235 3.581 1 78.25 91 VAL A CA 1
ATOM 749 C C . VAL A 1 91 ? 14.936 -0.993 3.476 1 78.25 91 VAL A C 1
ATOM 751 O O . VAL A 1 91 ? 15.68 -1.246 4.427 1 78.25 91 VAL A O 1
ATOM 754 N N . GLU A 1 92 ? 15.348 -0.585 2.368 1 75.44 92 GLU A N 1
ATOM 755 C CA . GLU A 1 92 ? 16.768 -0.351 2.127 1 75.44 92 GLU A CA 1
ATOM 756 C C . GLU A 1 92 ? 17.253 0.9 2.854 1 75.44 92 GLU A C 1
ATOM 758 O O . GLU A 1 92 ? 16.449 1.757 3.228 1 75.44 92 GLU A O 1
ATOM 763 N N . ARG A 1 93 ? 18.515 0.997 3.028 1 78.19 93 ARG A N 1
ATOM 764 C CA . ARG A 1 93 ? 19.133 2.19 3.597 1 78.19 93 ARG A CA 1
ATOM 765 C C . ARG A 1 93 ? 18.914 3.402 2.698 1 78.19 93 ARG A C 1
ATOM 767 O O . ARG A 1 93 ? 18.941 3.285 1.471 1 78.19 93 ARG A O 1
ATOM 774 N N . GLY A 1 94 ? 18.684 4.572 3.292 1 84.83 94 GLY A N 1
ATOM 775 C CA . GLY A 1 94 ? 18.525 5.8 2.53 1 84.83 94 GLY A CA 1
ATOM 776 C C . GLY A 1 94 ? 17.073 6.193 2.328 1 84.83 94 GLY A C 1
ATOM 777 O O . GLY A 1 94 ? 16.783 7.241 1.749 1 84.83 94 GLY A O 1
ATOM 778 N N . TYR A 1 95 ? 16.241 5.357 2.771 1 92.06 95 TYR A N 1
ATOM 779 C CA . TYR A 1 95 ? 14.82 5.67 2.665 1 92.06 95 TYR A CA 1
ATOM 780 C C . TYR A 1 95 ? 14.28 6.209 3.984 1 92.06 95 TYR A C 1
ATOM 782 O O . TYR A 1 95 ? 14.799 5.882 5.054 1 92.06 95 TYR A O 1
ATOM 790 N N . PHE A 1 96 ? 13.31 7.026 3.904 1 94.47 96 PHE A N 1
ATOM 791 C CA . PHE A 1 96 ? 12.524 7.46 5.053 1 94.47 96 PHE A CA 1
ATOM 792 C C . PHE A 1 96 ? 11.26 6.62 5.193 1 94.47 96 PHE A C 1
ATOM 794 O O . PHE A 1 96 ? 10.682 6.188 4.194 1 94.47 96 PHE A O 1
ATOM 801 N N . VAL A 1 97 ? 10.923 6.388 6.398 1 94.99 97 VAL A N 1
ATOM 802 C CA . VAL A 1 97 ? 9.605 5.82 6.664 1 94.99 97 VAL A CA 1
ATOM 803 C C . VAL A 1 97 ? 8.683 6.897 7.233 1 94.99 97 VAL A C 1
ATOM 805 O O . VAL A 1 97 ? 8.896 7.379 8.349 1 94.99 97 VAL A O 1
ATOM 808 N N . PHE A 1 98 ? 7.704 7.236 6.445 1 96.51 98 PHE A N 1
ATOM 809 C CA . PHE A 1 98 ? 6.689 8.195 6.864 1 96.51 98 PHE A CA 1
ATOM 810 C C . PHE A 1 98 ? 5.504 7.483 7.506 1 96.51 98 PHE A C 1
ATOM 812 O O . PHE A 1 98 ? 5.035 6.464 6.996 1 96.51 98 PHE A O 1
ATOM 819 N N . LYS A 1 99 ? 5.055 8.045 8.572 1 95.31 99 LYS A N 1
ATOM 820 C CA . LYS A 1 99 ? 3.925 7.456 9.285 1 95.31 99 LYS A CA 1
ATOM 821 C C . LYS A 1 99 ? 2.801 8.472 9.468 1 95.31 99 LYS A C 1
ATOM 823 O O . LYS A 1 99 ? 3.012 9.542 10.043 1 95.31 99 LYS A O 1
ATOM 828 N N . PHE A 1 100 ? 1.65 8.137 8.936 1 95.87 100 PHE A N 1
ATOM 829 C CA . PHE A 1 100 ? 0.438 8.857 9.311 1 95.87 100 PHE A CA 1
ATOM 830 C C . PHE A 1 100 ? -0.208 8.229 10.539 1 95.87 100 PHE A C 1
ATOM 832 O O . PHE A 1 100 ? -0.245 7.003 10.669 1 95.87 100 PHE A O 1
ATOM 839 N N . ILE A 1 101 ? -0.756 9.028 11.326 1 91.15 101 ILE A N 1
ATOM 840 C CA . ILE A 1 101 ? -1.467 8.556 12.51 1 91.15 101 ILE A CA 1
ATOM 841 C C . ILE A 1 101 ? -2.972 8.722 12.308 1 91.15 101 ILE A C 1
ATOM 843 O O . ILE A 1 101 ? -3.52 9.802 12.541 1 91.15 101 ILE A O 1
ATOM 847 N N . PRO A 1 102 ? -3.602 7.681 11.853 1 89.96 102 PRO A N 1
ATOM 848 C CA . PRO A 1 102 ? -5.048 7.792 11.647 1 89.96 102 PRO A CA 1
ATOM 849 C C . PRO A 1 102 ? -5.829 7.836 12.959 1 89.96 102 PRO A C 1
ATOM 851 O O . PRO A 1 102 ? -5.327 7.393 13.995 1 89.96 102 PRO A O 1
ATOM 854 N N . GLU A 1 103 ? -6.974 8.319 12.714 1 86.72 103 GLU A N 1
ATOM 855 C CA . GLU A 1 103 ? -7.887 8.283 13.853 1 86.72 103 GLU A CA 1
ATOM 856 C C . GLU A 1 103 ? -8.306 6.852 14.179 1 86.72 103 GLU A C 1
ATOM 858 O O . GLU A 1 103 ? -8.522 6.042 13.276 1 86.72 103 GLU A O 1
ATOM 863 N N . ASP A 1 104 ? -8.386 6.381 15.339 1 77.5 104 ASP A N 1
ATOM 864 C CA . ASP A 1 104 ? -9.002 5.141 15.803 1 77.5 104 ASP A CA 1
ATOM 865 C C . ASP A 1 104 ? -8.137 3.933 15.453 1 77.5 104 ASP A C 1
ATOM 867 O O . ASP A 1 104 ? -8.655 2.841 15.211 1 77.5 104 ASP A O 1
ATOM 871 N N . PHE A 1 105 ? -6.972 4.159 15.017 1 77.27 105 PHE A N 1
ATOM 872 C CA . PHE A 1 105 ? -6.041 3.047 14.858 1 77.27 105 PHE A CA 1
ATOM 873 C C . PHE A 1 105 ? -5.325 2.749 16.17 1 77.27 105 PHE A C 1
ATOM 875 O O . PHE A 1 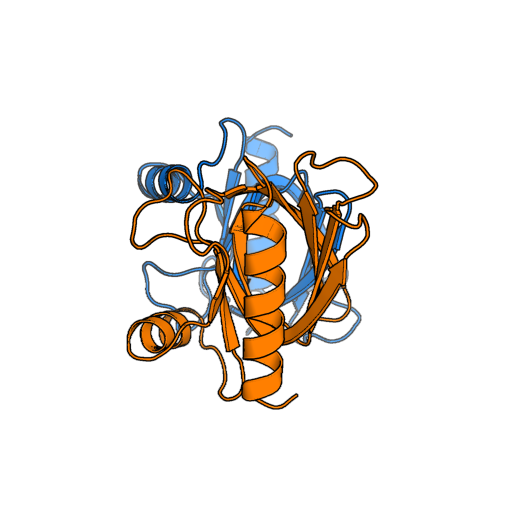105 ? -5.155 3.638 17.007 1 77.27 105 PHE A O 1
ATOM 882 N N . PRO A 1 106 ? -4.965 1.49 16.265 1 71.53 106 PRO A N 1
ATOM 883 C CA . PRO A 1 106 ? -4.173 1.199 17.462 1 71.53 106 PRO A CA 1
ATOM 884 C C . PRO A 1 106 ? -2.855 1.969 17.499 1 71.53 106 PRO A C 1
ATOM 886 O O . PRO A 1 106 ? -2.373 2.426 16.459 1 71.53 106 PRO A O 1
ATOM 889 N N . ASN A 1 107 ? -2.333 2.164 18.681 1 63.93 107 ASN A N 1
ATOM 890 C CA . ASN A 1 107 ? -1.121 2.95 18.887 1 63.93 107 ASN A CA 1
ATOM 891 C C . ASN A 1 107 ? 0.043 2.413 18.059 1 63.93 107 ASN A C 1
ATOM 893 O O . ASN A 1 107 ? 0.891 3.181 17.601 1 63.93 107 ASN A O 1
ATOM 897 N N . ASP A 1 108 ? 0.127 1.108 17.939 1 64.1 108 ASP A N 1
ATOM 898 C CA . ASP A 1 108 ? 1.215 0.506 17.173 1 64.1 108 ASP A CA 1
ATOM 899 C C . ASP A 1 108 ? 0.861 0.423 15.69 1 64.1 108 ASP A C 1
ATOM 901 O O . ASP A 1 108 ? 1.662 -0.051 14.881 1 64.1 108 ASP A O 1
ATOM 905 N N . GLY A 1 109 ? -0.324 1.033 15.525 1 71.79 109 GLY A N 1
ATOM 906 C CA . GLY A 1 109 ? -0.782 1.039 14.145 1 71.79 109 GLY A CA 1
ATOM 907 C C . GLY A 1 109 ? -0.493 2.343 13.425 1 71.79 109 GLY A C 1
ATOM 908 O O . GLY A 1 109 ? 0.147 3.237 13.983 1 71.79 109 GLY A O 1
ATOM 909 N N . GLY A 1 110 ? -0.707 2.332 12.108 1 83.79 110 GLY A N 1
ATOM 910 C CA . GLY A 1 110 ? -0.569 3.509 11.266 1 83.79 110 GLY A CA 1
ATOM 911 C C . GLY A 1 110 ? -0.421 3.175 9.793 1 83.79 110 GLY A C 1
ATOM 912 O O . GLY A 1 110 ? -0.519 2.01 9.403 1 83.79 110 GLY A O 1
ATOM 913 N N . CYS A 1 111 ? -0.324 4.243 9.159 1 92.57 111 CYS A N 1
ATOM 914 C CA . CYS A 1 111 ? -0.098 4.163 7.72 1 92.57 111 CYS A CA 1
ATOM 915 C C . CYS A 1 111 ? 1.354 4.476 7.379 1 92.57 111 CYS A C 1
ATOM 917 O O . CYS A 1 111 ? 1.843 5.569 7.67 1 92.57 111 CYS A O 1
ATOM 919 N N . PHE A 1 112 ? 2.019 3.567 6.77 1 94.5 112 PHE A N 1
ATOM 920 C CA . PHE A 1 112 ? 3.447 3.709 6.509 1 94.5 112 PHE A CA 1
ATOM 921 C C . PHE A 1 112 ? 3.712 3.854 5.015 1 94.5 112 PHE A C 1
ATOM 923 O O . PHE A 1 112 ? 3.174 3.095 4.207 1 94.5 112 PHE A O 1
ATOM 930 N N . ILE A 1 113 ? 4.537 4.772 4.776 1 96.76 113 ILE A N 1
ATOM 931 C CA . ILE A 1 113 ? 5.051 4.941 3.421 1 96.76 113 ILE A CA 1
ATOM 932 C C . ILE A 1 113 ? 6.573 5.055 3.457 1 96.76 113 ILE A C 1
ATOM 934 O O . ILE A 1 113 ? 7.12 5.939 4.12 1 96.76 113 ILE A O 1
ATOM 938 N N . GLY A 1 114 ? 7.258 4.132 2.853 1 96.02 114 GLY A N 1
ATOM 939 C CA . GLY A 1 114 ? 8.696 4.241 2.668 1 96.02 114 GLY A CA 1
ATOM 940 C C . GLY A 1 114 ? 9.08 4.915 1.364 1 96.02 114 GLY A C 1
ATOM 941 O O . GLY A 1 114 ? 8.671 4.474 0.288 1 96.02 114 GLY A O 1
ATOM 942 N N . ALA A 1 115 ? 9.865 5.968 1.413 1 96.84 115 ALA A N 1
ATOM 943 C CA . ALA A 1 115 ? 10.222 6.715 0.21 1 96.84 115 ALA A CA 1
ATOM 944 C C . ALA A 1 115 ? 11.544 7.454 0.395 1 96.84 115 ALA A C 1
ATOM 946 O O . ALA A 1 115 ? 11.997 7.656 1.524 1 96.84 115 ALA A O 1
ATOM 947 N N . LYS A 1 116 ? 12.106 7.871 -0.709 1 96 116 LYS A N 1
ATOM 948 C CA . LYS A 1 116 ? 13.382 8.579 -0.654 1 96 116 LYS A CA 1
ATOM 949 C C . LYS A 1 116 ? 13.174 10.069 -0.403 1 96 116 LYS A C 1
ATOM 951 O O . LYS A 1 116 ? 14.052 10.741 0.143 1 96 116 LYS A O 1
ATOM 956 N N . ASP A 1 117 ? 12.073 10.523 -0.905 1 96.11 117 ASP A N 1
ATOM 957 C CA . ASP A 1 117 ? 11.815 11.957 -0.812 1 96.11 117 ASP A CA 1
ATOM 958 C C . ASP A 1 117 ? 10.317 12.243 -0.741 1 96.11 117 ASP A C 1
ATOM 960 O O . ASP A 1 117 ? 9.498 11.351 -0.973 1 96.11 117 ASP A O 1
ATOM 964 N N . LEU A 1 118 ? 9.989 13.422 -0.373 1 97.11 118 LEU A N 1
ATOM 965 C CA . LEU A 1 118 ? 8.618 13.901 -0.237 1 97.11 118 LEU A CA 1
ATOM 966 C C . LEU A 1 118 ? 8.497 15.345 -0.713 1 97.11 118 LEU A C 1
ATOM 968 O O . LEU A 1 118 ? 9.361 16.174 -0.42 1 97.11 118 LEU A O 1
ATOM 972 N N . ASN A 1 119 ? 7.484 15.578 -1.505 1 96.85 119 ASN A N 1
ATOM 973 C CA . ASN A 1 119 ? 7.088 16.932 -1.878 1 96.85 119 ASN A CA 1
ATOM 974 C C . ASN A 1 119 ? 5.607 17.178 -1.606 1 96.85 119 ASN A C 1
ATOM 976 O O . ASN A 1 119 ? 4.832 16.231 -1.466 1 96.85 119 ASN A O 1
ATOM 980 N N . VAL A 1 120 ? 5.287 18.453 -1.499 1 97.51 120 VAL A N 1
ATOM 981 C CA . VAL A 1 120 ? 3.897 18.76 -1.177 1 97.51 120 VAL A CA 1
ATOM 982 C C . VAL A 1 120 ? 3.44 19.98 -1.972 1 97.51 120 VAL A C 1
ATOM 984 O O . VAL A 1 120 ? 4.219 20.908 -2.201 1 97.51 120 VAL A O 1
ATOM 987 N N . LYS A 1 121 ? 2.259 19.916 -2.432 1 96.23 121 LYS A N 1
ATOM 988 C CA . LYS A 1 121 ? 1.545 21.041 -3.028 1 96.23 121 LYS A CA 1
ATOM 989 C C . LYS A 1 121 ? 0.345 21.444 -2.177 1 96.23 121 LYS A C 1
ATOM 991 O O . LYS A 1 121 ? -0.555 20.635 -1.941 1 96.23 121 LYS A O 1
ATOM 996 N N . PHE A 1 122 ? 0.337 22.66 -1.731 1 95.46 122 PHE A N 1
ATOM 997 C CA . PHE A 1 122 ? -0.821 23.208 -1.035 1 95.46 122 PHE A CA 1
ATOM 998 C C . PHE A 1 122 ? -1.77 23.889 -2.014 1 95.46 122 PHE A C 1
ATOM 1000 O O . PHE A 1 122 ? -1.4 24.868 -2.666 1 95.46 122 PHE A O 1
ATOM 1007 N N . LEU A 1 123 ? -2.889 23.389 -2.265 1 88.29 123 LEU A N 1
ATOM 1008 C CA . LEU A 1 123 ? -3.781 23.852 -3.323 1 88.29 123 LEU A CA 1
ATOM 1009 C C . LEU A 1 123 ? -4.808 24.837 -2.776 1 88.29 123 LEU A C 1
ATOM 1011 O O . LEU A 1 123 ? -5.451 25.559 -3.541 1 88.29 123 LEU A O 1
ATOM 1015 N N . LYS A 1 124 ? -5.18 24.793 -1.592 1 80.24 124 LYS A N 1
ATOM 1016 C CA . LYS A 1 124 ? -6.013 25.808 -0.955 1 80.24 124 LYS A CA 1
ATOM 1017 C C . LYS A 1 124 ? -5.273 26.485 0.195 1 80.24 124 LYS A C 1
ATOM 1019 O O . LYS A 1 124 ? -4.618 25.817 0.998 1 80.24 124 LYS A O 1
ATOM 1024 N N . GLN A 1 125 ? -5.089 27.788 0.041 1 68.56 125 GLN A N 1
ATOM 1025 C CA . GLN A 1 125 ? -4.461 28.52 1.136 1 68.56 125 GLN A CA 1
ATOM 1026 C C . GLN A 1 125 ? -5.373 28.569 2.359 1 68.56 125 GLN A C 1
ATOM 1028 O O . GLN A 1 125 ? -6.57 28.837 2.237 1 68.56 125 GLN A O 1
ATOM 1033 N N . LYS A 1 126 ? -4.975 27.795 3.372 1 64.3 126 LYS A N 1
ATOM 1034 C CA . LYS A 1 126 ? -5.758 27.904 4.6 1 64.3 126 LYS A CA 1
ATOM 1035 C C . LYS A 1 126 ? -5.34 29.126 5.412 1 64.3 126 LYS A C 1
ATOM 1037 O O . LYS A 1 126 ? -4.148 29.369 5.611 1 64.3 126 LYS A O 1
ATOM 1042 N N . ILE A 1 127 ? -6.124 30.16 5.427 1 55.55 127 ILE A N 1
ATOM 1043 C CA . ILE A 1 127 ? -5.914 31.378 6.201 1 55.55 127 ILE A CA 1
ATOM 1044 C C . ILE A 1 127 ? -5.99 31.062 7.693 1 55.55 127 ILE A C 1
ATOM 1046 O O . ILE A 1 127 ? -6.866 30.313 8.131 1 55.55 127 ILE A O 1
ATOM 1050 N N . MET B 1 1 ? -17.895 -10.254 -8.431 1 67.19 1 MET B N 1
ATOM 1051 C CA . MET B 1 1 ? -17.778 -11.687 -8.69 1 67.19 1 MET B CA 1
ATOM 1052 C C . MET B 1 1 ? -18.131 -12.495 -7.445 1 67.19 1 MET B C 1
ATOM 1054 O O . MET B 1 1 ? -18.012 -11.999 -6.324 1 67.19 1 MET B O 1
ATOM 1058 N N . SER B 1 2 ? -18.475 -13.676 -7.807 1 83.37 2 SER B N 1
ATOM 1059 C CA . SER B 1 2 ? -18.764 -14.557 -6.681 1 83.37 2 SER B CA 1
ATOM 1060 C C . SER B 1 2 ? -17.485 -14.978 -5.965 1 83.37 2 SER B C 1
ATOM 1062 O O . SER B 1 2 ? -16.391 -14.866 -6.522 1 83.37 2 SER B O 1
ATOM 1064 N N . THR B 1 3 ? -17.622 -15.403 -4.811 1 86.17 3 THR B N 1
ATOM 1065 C CA . THR B 1 3 ? -16.501 -15.89 -4.014 1 86.17 3 THR B CA 1
ATOM 1066 C C . THR B 1 3 ? -15.803 -17.051 -4.715 1 86.17 3 THR B C 1
ATOM 1068 O O . THR B 1 3 ? -14.572 -17.111 -4.75 1 86.17 3 THR B O 1
ATOM 1071 N N . ASP B 1 4 ? -16.537 -17.866 -5.364 1 91.44 4 ASP B N 1
ATOM 1072 C CA . ASP B 1 4 ? -15.974 -19.025 -6.049 1 91.44 4 ASP B CA 1
ATOM 1073 C C . ASP B 1 4 ? -15.108 -18.597 -7.232 1 91.44 4 ASP B C 1
ATOM 1075 O O . ASP B 1 4 ? -14.066 -19.201 -7.496 1 91.44 4 ASP B O 1
ATOM 1079 N N . GLU B 1 5 ? -15.571 -17.588 -7.9 1 94.06 5 GLU B N 1
ATOM 1080 C CA . GLU B 1 5 ? -14.826 -17.11 -9.061 1 94.06 5 GLU B CA 1
ATOM 1081 C C . GLU B 1 5 ? -13.48 -16.521 -8.649 1 94.06 5 GLU B C 1
ATOM 1083 O O . GLU B 1 5 ? -12.472 -16.729 -9.327 1 94.06 5 GLU B O 1
ATOM 1088 N N . VAL B 1 6 ? -13.502 -15.863 -7.553 1 94.94 6 VAL B N 1
ATOM 1089 C CA . VAL B 1 6 ? -12.266 -15.247 -7.085 1 94.94 6 VAL B CA 1
ATOM 1090 C C . VAL B 1 6 ? -11.278 -16.33 -6.656 1 94.94 6 VAL B C 1
ATOM 1092 O O . VAL B 1 6 ? -10.082 -16.238 -6.947 1 94.94 6 VAL B O 1
ATOM 1095 N N . PHE B 1 7 ? -11.736 -17.39 -6.07 1 94.5 7 PHE B N 1
ATOM 1096 C CA . PHE B 1 7 ? -10.891 -18.498 -5.641 1 94.5 7 PHE B CA 1
ATOM 1097 C C . PHE B 1 7 ? -10.289 -19.217 -6.842 1 94.5 7 PHE B C 1
ATOM 1099 O O . PHE B 1 7 ? -9.128 -19.629 -6.808 1 94.5 7 PHE B O 1
ATOM 1106 N N . LEU B 1 8 ? -11.12 -19.383 -7.852 1 96.38 8 LEU B N 1
ATOM 1107 C CA . LEU B 1 8 ? -10.641 -20.027 -9.071 1 96.38 8 LEU B CA 1
ATOM 1108 C C . LEU B 1 8 ? -9.514 -19.22 -9.705 1 96.38 8 LEU B C 1
ATOM 1110 O O . LEU B 1 8 ? -8.51 -19.786 -10.143 1 96.38 8 LEU B O 1
ATOM 1114 N N . LYS B 1 9 ? -9.719 -17.907 -9.738 1 96.99 9 LYS B N 1
ATOM 1115 C CA . LYS B 1 9 ? -8.687 -17.046 -10.309 1 96.99 9 LYS B CA 1
ATOM 1116 C C . LYS B 1 9 ? -7.396 -17.124 -9.499 1 96.99 9 LYS B C 1
ATOM 1118 O O . LYS B 1 9 ? -6.303 -17.181 -10.067 1 96.99 9 LYS B O 1
ATOM 1123 N N . VAL B 1 10 ? -7.533 -17.134 -8.211 1 97.5 10 VAL B N 1
ATOM 1124 C CA . VAL B 1 10 ? -6.367 -17.231 -7.339 1 97.5 10 VAL B CA 1
ATOM 1125 C C . VAL B 1 10 ? -5.645 -18.554 -7.586 1 97.5 10 VAL B C 1
ATOM 1127 O O . VAL B 1 10 ? -4.415 -18.593 -7.657 1 97.5 10 VAL B O 1
ATOM 1130 N N . ASN B 1 11 ? -6.39 -19.615 -7.747 1 97.16 11 ASN B N 1
ATOM 1131 C CA . ASN B 1 11 ? -5.799 -20.919 -8.032 1 97.16 11 ASN B CA 1
ATOM 1132 C C . ASN B 1 11 ? -5.082 -20.927 -9.379 1 97.16 11 ASN B C 1
ATOM 1134 O O . ASN B 1 11 ? -4.01 -21.518 -9.512 1 97.16 11 ASN B O 1
ATOM 1138 N N . GLN B 1 12 ? -5.674 -20.305 -10.358 1 96.82 12 GLN B N 1
ATOM 1139 C CA . GLN B 1 12 ? -5.046 -20.203 -11.671 1 96.82 12 GLN B CA 1
ATOM 1140 C C . GLN B 1 12 ? -3.72 -19.454 -11.59 1 96.82 12 GLN B C 1
ATOM 1142 O O . GLN B 1 12 ? -2.742 -19.841 -12.233 1 96.82 12 GLN B O 1
ATOM 1147 N N . ILE B 1 13 ? -3.714 -18.414 -10.832 1 97.28 13 ILE B N 1
ATOM 1148 C CA . ILE B 1 13 ? -2.508 -17.612 -10.657 1 97.28 13 ILE B CA 1
ATOM 1149 C C . ILE B 1 13 ? -1.416 -18.458 -10.007 1 97.28 13 ILE B C 1
ATOM 1151 O O . ILE B 1 13 ? -0.282 -18.498 -10.491 1 97.28 13 ILE B O 1
ATOM 1155 N N . ASN B 1 14 ? -1.783 -19.166 -9.005 1 97.43 14 ASN B N 1
ATOM 1156 C CA . ASN B 1 14 ? -0.817 -20.009 -8.308 1 97.43 14 ASN B CA 1
ATOM 1157 C C . ASN B 1 14 ? -0.265 -21.101 -9.22 1 97.43 14 ASN B C 1
ATOM 1159 O O . ASN B 1 14 ? 0.937 -21.372 -9.214 1 97.43 14 ASN B O 1
ATOM 1163 N N . GLU B 1 15 ? -1.14 -21.709 -9.958 1 96.36 15 GLU B N 1
ATOM 1164 C CA . GLU B 1 15 ? -0.712 -22.76 -10.876 1 96.36 15 GLU B CA 1
ATOM 1165 C C . GLU B 1 15 ? 0.282 -22.225 -11.903 1 96.36 15 GLU B C 1
ATOM 1167 O O . GLU B 1 15 ? 1.258 -22.899 -12.24 1 96.36 15 GLU B O 1
ATOM 1172 N N . PHE B 1 16 ? -0.02 -21.056 -12.364 1 96.86 16 PHE B N 1
ATOM 1173 C CA . PHE B 1 16 ? 0.844 -20.421 -13.352 1 96.86 16 PHE B CA 1
ATOM 1174 C C . PHE B 1 16 ? 2.223 -20.142 -12.765 1 96.86 16 PHE B C 1
ATOM 1176 O O . PHE B 1 16 ? 3.242 -20.442 -13.391 1 96.86 16 PHE B O 1
ATOM 1183 N N . ILE B 1 17 ? 2.264 -19.564 -11.58 1 95.47 17 ILE B N 1
ATOM 1184 C CA . ILE B 1 17 ? 3.492 -19.15 -10.91 1 95.47 17 ILE B CA 1
ATOM 1185 C C . ILE B 1 17 ? 4.335 -20.378 -10.572 1 95.47 17 ILE B C 1
ATOM 1187 O O . ILE B 1 17 ? 5.564 -20.336 -10.654 1 95.47 17 ILE B O 1
ATOM 1191 N N . GLN B 1 18 ? 3.714 -21.406 -10.2 1 94.82 18 GLN B N 1
ATOM 1192 C CA . GLN B 1 18 ? 4.387 -22.597 -9.694 1 94.82 18 GLN B CA 1
ATOM 1193 C C . GLN B 1 18 ? 5.14 -23.319 -10.808 1 94.82 18 GLN B C 1
ATOM 1195 O O . GLN B 1 18 ? 5.966 -24.194 -10.541 1 94.82 18 GLN B O 1
ATOM 1200 N N . LYS B 1 19 ? 4.928 -22.95 -12.023 1 94.16 19 LYS B N 1
ATOM 1201 C CA . LYS B 1 19 ? 5.623 -23.538 -13.165 1 94.16 19 LYS B CA 1
ATOM 1202 C C . LYS B 1 19 ? 7.017 -22.939 -13.328 1 94.16 19 LYS B C 1
ATOM 1204 O O . LYS B 1 19 ? 7.81 -23.411 -14.146 1 94.16 19 LYS B O 1
ATOM 1209 N N . SER B 1 20 ? 7.275 -21.905 -12.584 1 93.77 20 SER B N 1
ATOM 1210 C CA . SER B 1 20 ? 8.565 -21.226 -12.66 1 93.77 20 SER B CA 1
ATOM 1211 C C . SER B 1 20 ? 9.425 -21.533 -11.439 1 93.77 20 SER B C 1
ATOM 1213 O O . SER B 1 20 ? 8.902 -21.855 -10.37 1 93.77 20 SER B O 1
ATOM 1215 N N . LEU B 1 21 ? 10.66 -21.438 -11.56 1 91.61 21 LEU B N 1
ATOM 1216 C CA . LEU B 1 21 ? 11.595 -21.649 -10.46 1 91.61 21 LEU B CA 1
ATOM 1217 C C . LEU B 1 21 ? 11.53 -20.497 -9.462 1 91.61 21 LEU B C 1
ATOM 1219 O O . LEU B 1 21 ? 11.697 -20.703 -8.258 1 91.61 21 LEU B O 1
ATOM 1223 N N . TRP B 1 22 ? 11.301 -19.345 -10.012 1 91.91 22 TRP B N 1
ATOM 1224 C CA . TRP B 1 22 ? 11.099 -18.161 -9.184 1 91.91 22 TRP B CA 1
ATOM 1225 C C . TRP B 1 22 ? 10.111 -17.201 -9.837 1 91.91 22 TRP B C 1
ATOM 1227 O O . TRP B 1 22 ? 9.863 -17.281 -11.042 1 91.91 22 TRP B O 1
ATOM 1237 N N . PHE B 1 23 ? 9.587 -16.404 -9.038 1 95.58 23 PHE B N 1
ATOM 1238 C CA . PHE B 1 23 ? 8.593 -15.466 -9.546 1 95.58 23 PHE B CA 1
ATOM 1239 C C . PHE B 1 23 ? 8.507 -14.233 -8.654 1 95.58 23 PHE B C 1
ATOM 1241 O O . PHE B 1 23 ? 8.285 -14.347 -7.447 1 95.58 23 PHE B O 1
ATOM 1248 N N . ASP B 1 24 ? 8.693 -13.067 -9.256 1 95.7 24 ASP B N 1
ATOM 1249 C CA . ASP B 1 24 ? 8.708 -11.818 -8.5 1 95.7 24 ASP B CA 1
ATOM 1250 C C . ASP B 1 24 ? 7.527 -10.93 -8.883 1 95.7 24 ASP B C 1
ATOM 1252 O O . ASP B 1 24 ? 6.904 -11.132 -9.928 1 95.7 24 ASP B O 1
ATOM 1256 N N . PHE B 1 25 ? 7.249 -9.989 -8.017 1 96.8 25 PHE B N 1
ATOM 1257 C CA . PHE B 1 25 ? 6.113 -9.097 -8.22 1 96.8 25 PHE B CA 1
ATOM 1258 C C . PHE B 1 25 ? 6.518 -7.645 -7.996 1 96.8 25 PHE B C 1
ATOM 1260 O O . PHE B 1 25 ? 7.463 -7.366 -7.255 1 96.8 25 PHE B O 1
ATOM 1267 N N . GLU B 1 26 ? 5.801 -6.751 -8.626 1 97.22 26 GLU B N 1
ATOM 1268 C CA . GLU B 1 26 ? 5.949 -5.319 -8.385 1 97.22 26 GLU B CA 1
ATOM 1269 C C . GLU B 1 26 ? 4.623 -4.587 -8.575 1 97.22 26 GLU B C 1
ATOM 1271 O O . GLU B 1 26 ? 3.82 -4.96 -9.433 1 97.22 26 GLU B O 1
ATOM 1276 N N . ILE B 1 27 ? 4.371 -3.597 -7.81 1 97.75 27 ILE B N 1
ATOM 1277 C CA . ILE B 1 27 ? 3.25 -2.702 -8.073 1 97.75 27 ILE B CA 1
ATOM 1278 C C . ILE B 1 27 ? 3.532 -1.875 -9.325 1 97.75 27 ILE B C 1
ATOM 1280 O O . ILE B 1 27 ? 4.535 -1.161 -9.393 1 97.75 27 ILE B O 1
ATOM 1284 N N . ILE B 1 28 ? 2.669 -1.933 -10.267 1 97.29 28 ILE B N 1
ATOM 1285 C CA . ILE B 1 28 ? 2.845 -1.221 -11.528 1 97.29 28 ILE B CA 1
ATOM 1286 C C . ILE B 1 28 ? 2.18 0.15 -11.445 1 97.29 28 ILE B C 1
ATOM 1288 O O . ILE B 1 28 ? 2.785 1.164 -11.801 1 97.29 28 ILE B O 1
ATOM 1292 N N . ARG B 1 29 ? 0.959 0.102 -10.985 1 97.7 29 ARG B N 1
ATOM 1293 C CA . ARG B 1 29 ? 0.188 1.34 -10.966 1 97.7 29 ARG B CA 1
ATOM 1294 C C . ARG B 1 29 ? -1.035 1.21 -10.063 1 97.7 29 ARG B C 1
ATOM 1296 O O . ARG B 1 29 ? -1.502 0.101 -9.798 1 97.7 29 ARG B O 1
ATOM 1303 N N . TYR B 1 30 ? -1.499 2.245 -9.557 1 98.61 30 TYR B N 1
ATOM 1304 C CA . TYR B 1 30 ? -2.774 2.427 -8.871 1 98.61 30 TYR B CA 1
ATOM 1305 C C . TYR B 1 30 ? -3.512 3.647 -9.407 1 98.61 30 TYR B C 1
ATOM 1307 O O . TYR B 1 30 ? -2.981 4.76 -9.39 1 98.61 30 TYR B O 1
ATOM 1315 N N . GLU B 1 31 ? -4.721 3.42 -9.812 1 97.16 31 GLU B N 1
ATOM 1316 C CA . GLU B 1 31 ? -5.554 4.493 -10.346 1 97.16 31 GLU B CA 1
ATOM 1317 C C . GLU B 1 31 ? -7.035 4.134 -10.267 1 97.16 31 GLU B C 1
ATOM 1319 O O . GLU B 1 31 ? -7.413 2.983 -10.495 1 97.16 31 GLU B O 1
ATOM 1324 N N . GLN B 1 32 ? -7.79 5.136 -9.889 1 95.24 32 GLN B N 1
ATOM 1325 C CA . GLN B 1 32 ? -9.237 4.951 -9.847 1 95.24 32 GLN B CA 1
ATOM 1326 C C . GLN B 1 32 ? -9.613 3.746 -8.989 1 95.24 32 GLN B C 1
ATOM 1328 O O . GLN B 1 32 ? -10.391 2.891 -9.416 1 95.24 32 GLN B O 1
ATOM 1333 N N . ASN B 1 33 ? -8.913 3.509 -7.905 1 95.95 33 ASN B N 1
ATOM 1334 C CA . ASN B 1 33 ? -9.194 2.503 -6.887 1 95.95 33 ASN B CA 1
ATOM 1335 C C . ASN B 1 33 ? -8.822 1.103 -7.364 1 95.95 33 ASN B C 1
ATOM 1337 O O . ASN B 1 33 ? -9.255 0.108 -6.78 1 95.95 33 ASN B O 1
ATOM 1341 N N . ASN B 1 34 ? -8.039 1.109 -8.443 1 98.16 34 ASN B N 1
ATOM 1342 C CA . ASN B 1 34 ? -7.557 -0.171 -8.951 1 98.16 34 ASN B CA 1
ATOM 1343 C C . ASN B 1 34 ? -6.041 -0.29 -8.824 1 98.16 34 ASN B C 1
ATOM 1345 O O . ASN B 1 34 ? -5.314 0.668 -9.091 1 98.16 34 ASN B O 1
ATOM 1349 N N . LEU B 1 35 ? -5.613 -1.462 -8.392 1 98.66 35 LEU B N 1
ATOM 1350 C CA . LEU B 1 35 ? -4.188 -1.737 -8.249 1 98.66 35 LEU B CA 1
ATOM 1351 C C . LEU B 1 35 ? -3.729 -2.774 -9.269 1 98.66 35 LEU B C 1
ATOM 1353 O O . LEU B 1 35 ? -4.348 -3.831 -9.407 1 98.66 35 LEU B O 1
ATOM 1357 N N . TYR B 1 36 ? -2.702 -2.459 -9.974 1 98.46 36 TYR B N 1
ATOM 1358 C CA . TYR B 1 36 ? -2.104 -3.355 -10.957 1 98.46 36 TYR B CA 1
ATOM 1359 C C . TYR B 1 36 ? -0.757 -3.877 -10.471 1 98.46 36 TYR B C 1
ATOM 1361 O O . TYR B 1 36 ? 0.151 -3.094 -10.18 1 98.46 36 TYR B O 1
ATOM 1369 N N . VAL B 1 37 ? -0.641 -5.167 -10.398 1 98.13 37 VAL B N 1
ATOM 1370 C CA . VAL B 1 37 ? 0.585 -5.826 -9.959 1 98.13 37 VAL B CA 1
ATOM 1371 C C . VAL B 1 37 ? 1.141 -6.69 -11.089 1 98.13 37 VAL B C 1
ATOM 1373 O O . VAL B 1 37 ? 0.42 -7.507 -11.667 1 98.13 37 VAL B O 1
ATOM 1376 N N . GLY B 1 38 ? 2.335 -6.446 -11.425 1 97.58 38 GLY B N 1
ATOM 1377 C CA . GLY B 1 38 ? 3.013 -7.29 -12.396 1 97.58 38 GLY B CA 1
ATOM 1378 C C . GLY B 1 38 ? 3.835 -8.393 -11.757 1 97.58 38 GLY B C 1
ATOM 1379 O O . GLY B 1 38 ? 4.306 -8.248 -10.627 1 97.58 38 GLY B O 1
ATOM 1380 N N . GLY B 1 39 ? 3.974 -9.434 -12.506 1 96.91 39 GLY B N 1
ATOM 1381 C CA . GLY B 1 39 ? 4.795 -10.543 -12.048 1 96.91 39 GLY B CA 1
ATOM 1382 C C . GLY B 1 39 ? 5.542 -11.236 -13.173 1 96.91 39 GLY B C 1
ATOM 1383 O O . GLY B 1 39 ? 5.096 -11.223 -14.322 1 96.91 39 GLY B O 1
ATOM 1384 N N . GLY B 1 40 ? 6.624 -11.779 -12.749 1 96.12 40 GLY B N 1
ATOM 1385 C CA . GLY B 1 40 ? 7.43 -12.527 -13.7 1 96.12 40 GLY B CA 1
ATOM 1386 C C . GLY B 1 40 ? 8.756 -12.988 -13.124 1 96.12 40 GLY B C 1
ATOM 1387 O O . GLY B 1 40 ? 9.073 -12.695 -11.97 1 96.12 40 GLY B O 1
ATOM 1388 N N . GLU B 1 41 ? 9.399 -13.737 -13.935 1 94.66 41 GLU B N 1
ATOM 1389 C CA . GLU B 1 41 ? 10.75 -14.169 -13.588 1 94.66 41 GLU B CA 1
ATOM 1390 C C . GLU B 1 41 ? 11.748 -13.024 -13.729 1 94.66 41 GLU B C 1
ATOM 1392 O O . GLU B 1 41 ? 12.845 -13.076 -13.168 1 94.66 41 GLU B O 1
ATOM 1397 N N . SER B 1 42 ? 11.307 -12.035 -14.474 1 90.81 42 SER B N 1
ATOM 1398 C CA . SER B 1 42 ? 11.977 -10.744 -14.595 1 90.81 42 SER B CA 1
ATOM 1399 C C . SER B 1 42 ? 10.985 -9.592 -14.474 1 90.81 42 SER B C 1
ATOM 1401 O O . SER B 1 42 ? 9.869 -9.671 -14.99 1 90.81 42 SER B O 1
ATOM 1403 N N . LEU B 1 43 ? 11.348 -8.62 -13.612 1 87.6 43 LEU B N 1
ATOM 1404 C CA . LEU B 1 43 ? 10.437 -7.493 -13.447 1 87.6 43 LEU B CA 1
ATOM 1405 C C . LEU B 1 43 ? 10.695 -6.427 -14.507 1 87.6 43 LEU B C 1
ATOM 1407 O O . LEU B 1 43 ? 11.101 -5.308 -14.182 1 87.6 43 LEU B O 1
ATOM 1411 N N . SER B 1 44 ? 10.813 -6.854 -15.751 1 86.13 44 SER B N 1
ATOM 1412 C CA . SER B 1 44 ? 10.938 -5.963 -16.9 1 86.13 44 SER B CA 1
ATOM 1413 C C . SER B 1 44 ? 9.778 -6.149 -17.872 1 86.13 44 SER B C 1
ATOM 1415 O O . SER B 1 44 ? 9.254 -7.255 -18.017 1 86.13 44 SER B O 1
ATOM 1417 N N . TYR B 1 45 ? 9.396 -5.091 -18.484 1 86.81 45 TYR B N 1
ATOM 1418 C CA . TYR B 1 45 ? 8.323 -5.175 -19.469 1 86.81 45 TYR B CA 1
ATOM 1419 C C . TYR B 1 45 ? 8.784 -5.925 -20.714 1 86.81 45 TYR B C 1
ATOM 1421 O O . TYR B 1 45 ? 9.912 -5.74 -21.175 1 86.81 45 TYR B O 1
ATOM 1429 N N . PRO B 1 46 ? 7.928 -6.813 -21.129 1 89.89 46 PRO B N 1
ATOM 1430 C CA . PRO B 1 46 ? 6.579 -7.086 -20.629 1 89.89 46 PRO B CA 1
ATOM 1431 C C . PRO B 1 46 ? 6.568 -8.076 -19.467 1 89.89 46 PRO B C 1
ATOM 1433 O O . PRO B 1 46 ? 7.423 -8.962 -19.399 1 89.89 46 PRO B O 1
ATOM 1436 N N . TYR B 1 47 ? 5.619 -7.957 -18.603 1 93.79 47 TYR B N 1
ATOM 1437 C CA . TYR B 1 47 ? 5.439 -8.888 -17.495 1 93.79 47 TYR B CA 1
ATOM 1438 C C . TYR B 1 47 ? 4.869 -10.214 -17.983 1 93.79 47 TYR B C 1
ATOM 1440 O O . TYR B 1 47 ? 4.292 -10.286 -19.071 1 93.79 47 TYR B O 1
ATOM 1448 N N . GLU B 1 48 ? 5.04 -11.221 -17.24 1 95.33 48 GLU B N 1
ATOM 1449 C CA . GLU B 1 48 ? 4.484 -12.528 -17.574 1 95.33 48 GLU B CA 1
ATOM 1450 C C . GLU B 1 48 ? 3.034 -12.645 -17.115 1 95.33 48 GLU B C 1
ATOM 1452 O O . GLU B 1 48 ? 2.25 -13.395 -17.701 1 95.33 48 GLU B O 1
ATOM 1457 N N . LEU B 1 49 ? 2.649 -11.931 -16.071 1 96.04 49 LEU B N 1
ATOM 1458 C CA . LEU B 1 49 ? 1.249 -11.809 -15.676 1 96.04 49 LEU B CA 1
ATOM 1459 C C . LEU B 1 49 ? 0.976 -10.441 -15.06 1 96.04 49 LEU B C 1
ATOM 1461 O O . LEU B 1 49 ? 1.894 -9.783 -14.566 1 96.04 49 LEU B O 1
ATOM 1465 N N . GLU B 1 50 ? -0.206 -10.002 -15.193 1 97.34 50 GLU B N 1
ATOM 1466 C CA . GLU B 1 50 ? -0.713 -8.794 -14.548 1 97.34 50 GLU B CA 1
ATOM 1467 C C . GLU B 1 50 ? -1.973 -9.088 -13.739 1 97.34 50 GLU B C 1
ATOM 1469 O O . GLU B 1 50 ? -2.953 -9.609 -14.274 1 97.34 50 GLU B O 1
ATOM 1474 N N . ILE B 1 51 ? -1.916 -8.831 -12.497 1 98.35 51 ILE B N 1
ATOM 1475 C CA . ILE B 1 51 ? -3.066 -9.001 -11.616 1 98.35 51 ILE B CA 1
ATOM 1476 C C . ILE B 1 51 ? -3.73 -7.648 -11.367 1 98.35 51 ILE B C 1
ATOM 1478 O O . ILE B 1 51 ? -3.06 -6.678 -11.005 1 98.35 51 ILE B O 1
ATOM 1482 N N . HIS B 1 52 ? -4.983 -7.588 -11.56 1 98.17 52 HIS B N 1
ATOM 1483 C CA . HIS B 1 52 ? -5.769 -6.375 -11.362 1 98.17 52 HIS B CA 1
ATOM 1484 C C . HIS B 1 52 ? -6.701 -6.513 -10.163 1 98.17 52 HIS B C 1
ATOM 1486 O O . HIS B 1 52 ? -7.672 -7.272 -10.209 1 98.17 52 HIS B O 1
ATOM 1492 N N . PHE B 1 53 ? -6.454 -5.827 -9.115 1 98.43 53 PHE B N 1
ATOM 1493 C CA . PHE B 1 53 ? -7.348 -5.775 -7.964 1 98.43 53 PHE B CA 1
ATOM 1494 C C . PHE B 1 53 ? -8.322 -4.609 -8.087 1 98.43 53 PHE B C 1
ATOM 1496 O O . PHE B 1 53 ? -7.908 -3.465 -8.286 1 98.43 53 PHE B O 1
ATOM 1503 N N . GLU B 1 54 ? -9.526 -4.868 -7.93 1 97.59 54 GLU B N 1
ATOM 1504 C CA . GLU B 1 54 ? -10.563 -3.865 -8.16 1 97.59 54 GLU B CA 1
ATOM 1505 C C . GLU B 1 54 ? -11.147 -3.364 -6.842 1 97.59 54 GLU B C 1
ATOM 1507 O O . GLU B 1 54 ? -11.387 -4.151 -5.924 1 97.59 54 GLU B O 1
ATOM 1512 N N . ASP B 1 55 ? -11.423 -2.089 -6.843 1 96.79 55 ASP B N 1
ATOM 1513 C CA . ASP B 1 55 ? -12.013 -1.439 -5.677 1 96.79 55 ASP B CA 1
ATOM 1514 C C . ASP B 1 55 ? -11.221 -1.758 -4.411 1 96.79 55 ASP B C 1
ATOM 1516 O O . ASP B 1 55 ? -11.757 -2.345 -3.468 1 96.79 55 ASP B O 1
ATOM 1520 N N . VAL B 1 56 ? -9.998 -1.339 -4.443 1 97.37 56 VAL B N 1
ATOM 1521 C CA . VAL B 1 56 ? -9.024 -1.632 -3.397 1 97.37 56 VAL B CA 1
ATOM 1522 C C . VAL 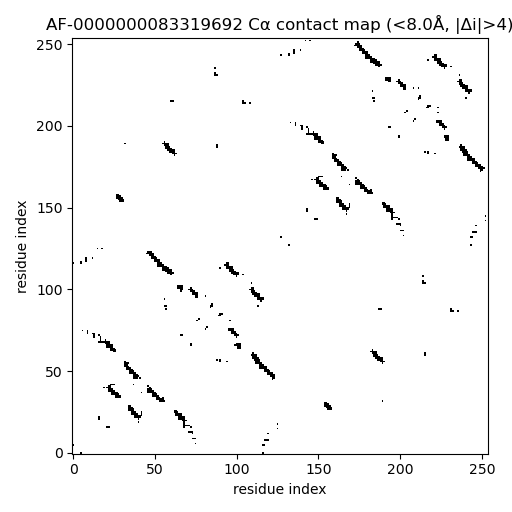B 1 56 ? -9.321 -0.784 -2.162 1 97.37 56 VAL B C 1
ATOM 1524 O O . VAL B 1 56 ? -9.635 0.403 -2.277 1 97.37 56 VAL B O 1
ATOM 1527 N N . CYS B 1 57 ? -9.188 -1.402 -0.983 1 95.52 57 CYS B N 1
ATOM 1528 C CA . CYS B 1 57 ? -9.434 -0.668 0.254 1 95.52 57 CYS B CA 1
ATOM 1529 C C . CYS B 1 57 ? -8.203 -0.686 1.152 1 95.52 57 CYS B C 1
ATOM 1531 O O . CYS B 1 57 ? -8.12 0.081 2.114 1 95.52 57 CYS B O 1
ATOM 1533 N N . LEU B 1 58 ? -7.236 -1.551 0.805 1 95.7 58 LEU B N 1
ATOM 1534 C CA . LEU B 1 58 ? -6.04 -1.722 1.623 1 95.7 58 LEU B CA 1
ATOM 1535 C C . LEU B 1 58 ? -4.851 -2.145 0.766 1 95.7 58 LEU B C 1
ATOM 1537 O O . LEU B 1 58 ? -4.987 -3 -0.112 1 95.7 58 LEU B O 1
ATOM 1541 N N . VAL B 1 59 ? -3.711 -1.545 1.015 1 96.28 59 VAL B N 1
ATOM 1542 C CA . VAL B 1 59 ? -2.433 -1.982 0.462 1 96.28 59 VAL B CA 1
ATOM 1543 C C . VAL B 1 59 ? -1.384 -2.045 1.569 1 96.28 59 VAL B C 1
ATOM 1545 O O . VAL B 1 59 ? -1.123 -1.045 2.242 1 96.28 59 VAL B O 1
ATOM 1548 N N . SER B 1 60 ? -0.831 -3.162 1.809 1 93.77 60 SER B N 1
ATOM 1549 C CA . SER B 1 60 ? 0.26 -3.349 2.76 1 93.77 60 SER B CA 1
ATOM 1550 C C . SER B 1 60 ? 1.351 -4.244 2.18 1 93.77 60 SER B C 1
ATOM 1552 O O . SER B 1 60 ? 1.319 -5.464 2.357 1 93.77 60 SER B O 1
ATOM 1554 N N . THR B 1 61 ? 2.332 -3.662 1.496 1 94.24 61 THR B N 1
ATOM 1555 C CA . THR B 1 61 ? 3.353 -4.421 0.783 1 94.24 61 THR B CA 1
ATOM 1556 C C . THR B 1 61 ? 4.541 -3.531 0.428 1 94.24 61 THR B C 1
ATOM 1558 O O . THR B 1 61 ? 4.38 -2.326 0.224 1 94.24 61 THR B O 1
ATOM 1561 N N . PRO B 1 62 ? 5.73 -4.147 0.359 1 93.97 62 PRO B N 1
ATOM 1562 C CA . PRO B 1 62 ? 6.749 -3.445 -0.425 1 93.97 62 PRO B CA 1
ATOM 1563 C C . PRO B 1 62 ? 6.336 -3.243 -1.882 1 93.97 62 PRO B C 1
ATOM 1565 O O . PRO B 1 62 ? 5.374 -3.861 -2.346 1 93.97 62 PRO B O 1
ATOM 1568 N N . VAL B 1 63 ? 6.987 -2.397 -2.603 1 95.17 63 VAL B N 1
ATOM 1569 C CA . VAL B 1 63 ? 6.639 -2.127 -3.994 1 95.17 63 VAL B CA 1
ATOM 1570 C C . VAL B 1 63 ? 7.09 -3.291 -4.874 1 95.17 63 VAL B C 1
ATOM 1572 O O . VAL B 1 63 ? 6.558 -3.493 -5.968 1 95.17 63 VAL B O 1
ATOM 1575 N N . GLU B 1 64 ? 8.127 -3.994 -4.408 1 94.71 64 GLU B N 1
ATOM 1576 C CA . GLU B 1 64 ? 8.626 -5.2 -5.063 1 94.71 64 GLU B CA 1
ATOM 1577 C C . GLU B 1 64 ? 8.871 -6.316 -4.051 1 94.71 64 GLU B C 1
ATOM 1579 O O . GLU B 1 64 ? 9.361 -6.065 -2.948 1 94.71 64 GLU B O 1
ATOM 1584 N N . TRP B 1 65 ? 8.544 -7.561 -4.427 1 93.45 65 TRP B N 1
ATOM 1585 C CA . TRP B 1 65 ? 8.842 -8.679 -3.538 1 93.45 65 TRP B CA 1
ATOM 1586 C C . TRP B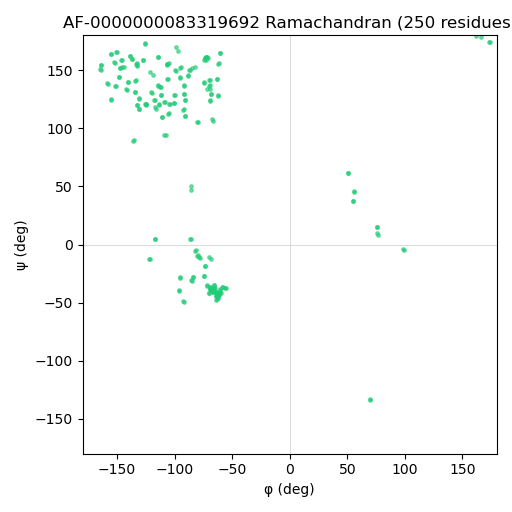 1 65 ? 9.053 -9.964 -4.331 1 93.45 65 TRP B C 1
ATOM 1588 O O . TRP B 1 65 ? 8.571 -10.092 -5.459 1 93.45 65 TRP B O 1
ATOM 1598 N N . CYS B 1 66 ? 9.73 -10.825 -3.784 1 93.65 66 CYS B N 1
ATOM 1599 C CA . CYS B 1 66 ? 10.014 -12.127 -4.377 1 93.65 66 CYS B CA 1
ATOM 1600 C C . CYS B 1 66 ? 9.188 -13.222 -3.712 1 93.65 66 CYS B C 1
ATOM 1602 O O . CYS B 1 66 ? 8.777 -13.081 -2.559 1 93.65 66 CYS B O 1
ATOM 1604 N N . SER B 1 67 ? 8.995 -14.251 -4.428 1 92.49 67 SER B N 1
ATOM 1605 C CA . SER B 1 67 ? 8.222 -15.358 -3.873 1 92.49 67 SER B CA 1
ATOM 1606 C C . SER B 1 67 ? 8.905 -16.696 -4.136 1 92.49 67 SER B C 1
ATOM 1608 O O . SER B 1 67 ? 9.706 -16.818 -5.065 1 92.49 67 SER B O 1
ATOM 1610 N N . ASP B 1 68 ? 8.582 -17.639 -3.281 1 92.03 68 ASP B N 1
ATOM 1611 C CA . ASP B 1 68 ? 8.964 -19.036 -3.457 1 92.03 68 ASP B CA 1
ATOM 1612 C C . ASP B 1 68 ? 7.876 -19.814 -4.194 1 92.03 68 ASP B C 1
ATOM 1614 O O . ASP B 1 68 ? 6.787 -20.029 -3.656 1 92.03 68 ASP B O 1
ATOM 1618 N N . THR B 1 69 ? 8.151 -20.304 -5.314 1 94.15 69 THR B N 1
ATOM 1619 C CA . THR B 1 69 ? 7.142 -20.873 -6.199 1 94.15 69 THR B CA 1
ATOM 1620 C C . THR B 1 69 ? 6.824 -22.312 -5.803 1 94.15 69 THR B C 1
ATOM 1622 O O . THR B 1 69 ? 5.903 -22.923 -6.349 1 94.15 69 THR B O 1
ATOM 1625 N N . SER B 1 70 ? 7.523 -22.863 -4.869 1 92.6 70 SER B N 1
ATOM 1626 C CA . SER B 1 70 ? 7.273 -24.232 -4.429 1 92.6 70 SER B CA 1
ATOM 1627 C C . SER B 1 70 ? 6.065 -24.302 -3.501 1 92.6 70 SER B C 1
ATOM 1629 O O . SER B 1 70 ? 5.577 -25.391 -3.19 1 92.6 70 SER B O 1
ATOM 1631 N N . THR B 1 71 ? 5.59 -23.179 -3.052 1 89.86 71 THR B N 1
ATOM 1632 C CA . THR B 1 71 ? 4.418 -23.097 -2.187 1 89.86 71 THR B CA 1
ATOM 1633 C C . THR B 1 71 ? 3.376 -22.151 -2.776 1 89.86 71 THR B C 1
ATOM 1635 O O . THR B 1 71 ? 3.612 -21.526 -3.812 1 89.86 71 THR B O 1
ATOM 1638 N N . GLU B 1 72 ? 2.261 -22.13 -2.162 1 92.05 72 GLU B N 1
ATOM 1639 C CA . GLU B 1 72 ? 1.256 -21.151 -2.566 1 92.05 72 GLU B CA 1
ATOM 1640 C C . GLU B 1 72 ? 1.76 -19.725 -2.357 1 92.05 72 GLU B C 1
ATOM 1642 O O . GLU B 1 72 ? 2.231 -19.381 -1.271 1 92.05 72 GLU B O 1
ATOM 1647 N N . VAL B 1 73 ? 1.65 -19.018 -3.337 1 94.96 73 VAL B N 1
ATOM 1648 C CA . VAL B 1 73 ? 2.218 -17.675 -3.323 1 94.96 73 VAL B CA 1
ATOM 1649 C C . VAL B 1 73 ? 1.137 -16.66 -2.959 1 94.96 73 VAL B C 1
ATOM 1651 O O . VAL B 1 73 ? 1.407 -15.679 -2.262 1 94.96 73 VAL B O 1
ATOM 1654 N N . LEU B 1 74 ? -0.051 -16.868 -3.483 1 96.61 74 LEU B N 1
ATOM 1655 C CA . LEU B 1 74 ? -1.192 -15.98 -3.285 1 96.61 74 LEU B CA 1
ATOM 1656 C C . LEU B 1 74 ? -2.347 -16.719 -2.619 1 96.61 74 LEU B C 1
ATOM 1658 O O . LEU B 1 74 ? -2.728 -17.807 -3.056 1 96.61 74 LEU B O 1
ATOM 1662 N N . GLN B 1 75 ? -2.892 -16.115 -1.565 1 95.6 75 GLN B N 1
ATOM 1663 C CA . GLN B 1 75 ? -4.01 -16.716 -0.846 1 95.6 75 GLN B CA 1
ATOM 1664 C C . GLN B 1 75 ? -5.075 -15.675 -0.515 1 95.6 75 GLN B C 1
ATOM 1666 O O . GLN B 1 75 ? -4.794 -14.474 -0.503 1 95.6 75 GLN B O 1
ATOM 1671 N N . ILE B 1 76 ? -6.218 -16.15 -0.276 1 95.58 76 ILE B N 1
ATOM 1672 C CA . ILE B 1 76 ? -7.274 -15.34 0.321 1 95.58 76 ILE B CA 1
ATOM 1673 C C . ILE B 1 76 ? -7.375 -15.643 1.814 1 95.58 76 ILE B C 1
ATOM 1675 O O . ILE B 1 76 ? -7.568 -16.796 2.208 1 95.58 76 ILE B O 1
ATOM 1679 N N . LEU B 1 77 ? -7.204 -14.616 2.54 1 92.85 77 LEU B N 1
ATOM 1680 C CA . LEU B 1 77 ? -7.274 -14.812 3.984 1 92.85 77 LEU B CA 1
ATOM 1681 C C . LEU B 1 77 ? -8.701 -15.127 4.42 1 92.85 77 LEU B C 1
ATOM 1683 O O . LEU B 1 77 ? -9.657 -14.548 3.898 1 92.85 77 LEU B O 1
ATOM 1687 N N . GLU B 1 78 ? -8.747 -16.037 5.375 1 89.33 78 GLU B N 1
ATOM 1688 C CA . GLU B 1 78 ? -10.032 -16.403 5.964 1 89.33 78 GLU B CA 1
ATOM 1689 C C . GLU B 1 78 ? -9.919 -16.562 7.478 1 89.33 78 GLU B C 1
ATOM 1691 O O . GLU B 1 78 ? -8.816 -16.54 8.029 1 89.33 78 GLU B O 1
ATOM 1696 N N . GLY B 1 79 ? -10.982 -16.537 8.122 1 87.42 79 GLY B N 1
ATOM 1697 C CA . GLY B 1 79 ? -11.051 -16.863 9.538 1 87.42 79 GLY B CA 1
ATOM 1698 C C . GLY B 1 79 ? -10.385 -15.825 10.422 1 87.42 79 GLY B C 1
ATOM 1699 O O . GLY B 1 79 ? -10.579 -14.623 10.231 1 87.42 79 GLY B O 1
ATOM 1700 N N . GLU B 1 80 ? -9.585 -16.233 11.359 1 84.82 80 GLU B N 1
ATOM 1701 C CA . GLU B 1 80 ? -8.997 -15.377 12.384 1 84.82 80 GLU B CA 1
ATOM 1702 C C . GLU B 1 80 ? -7.981 -14.411 11.781 1 84.82 80 GLU B C 1
ATOM 1704 O O . GLU B 1 80 ? -7.887 -13.257 12.204 1 84.82 80 GLU B O 1
ATOM 1709 N N . GLU B 1 81 ? -7.243 -14.9 10.863 1 84.45 81 GLU B N 1
ATOM 1710 C CA . GLU B 1 81 ? -6.231 -14.044 10.252 1 84.45 81 GLU B CA 1
ATOM 1711 C C . GLU B 1 81 ? -6.872 -12.876 9.508 1 84.45 81 GLU B C 1
ATOM 1713 O O . GLU B 1 81 ? -6.4 -11.741 9.6 1 84.45 81 GLU B O 1
ATOM 1718 N N . ALA B 1 82 ? -7.901 -13.186 8.763 1 85.67 82 ALA B N 1
ATOM 1719 C CA . ALA B 1 82 ? -8.632 -12.127 8.071 1 85.67 82 ALA B CA 1
ATOM 1720 C C . ALA B 1 82 ? -9.219 -11.127 9.062 1 85.67 82 ALA B C 1
ATOM 1722 O O . ALA B 1 82 ? -9.188 -9.917 8.825 1 85.67 82 ALA B O 1
ATOM 1723 N N . TYR B 1 83 ? -9.669 -11.689 10.121 1 85.13 83 TYR B N 1
ATOM 1724 C CA . TYR B 1 83 ? -10.265 -10.848 11.153 1 85.13 83 TYR B CA 1
ATOM 1725 C C . TYR B 1 83 ? -9.243 -9.869 11.716 1 85.13 83 TYR B C 1
ATOM 1727 O O . TYR B 1 83 ? -9.536 -8.682 11.881 1 85.13 83 TYR B O 1
ATOM 1735 N N . LYS B 1 84 ? -8.083 -10.31 11.971 1 83.51 84 LYS B N 1
ATOM 1736 C CA . LYS B 1 84 ? -7.021 -9.467 12.511 1 83.51 84 LYS B CA 1
ATOM 1737 C C . LYS B 1 84 ? -6.665 -8.342 11.543 1 83.51 84 LYS B C 1
ATOM 1739 O O . LYS B 1 84 ? -6.52 -7.188 11.95 1 83.51 84 LYS B O 1
ATOM 1744 N N . VAL B 1 85 ? -6.59 -8.692 10.309 1 84.22 85 VAL B N 1
ATOM 1745 C CA . VAL B 1 85 ? -6.246 -7.71 9.285 1 84.22 85 VAL B CA 1
ATOM 1746 C C . VAL B 1 85 ? -7.394 -6.718 9.114 1 84.22 85 VAL B C 1
ATOM 1748 O O . VAL B 1 85 ? -7.167 -5.512 8.991 1 84.22 85 VAL B O 1
ATOM 1751 N N . ASN B 1 86 ? -8.567 -7.233 9.192 1 83.76 86 ASN B N 1
ATOM 1752 C CA . ASN B 1 86 ? -9.75 -6.39 9.049 1 83.76 86 ASN B CA 1
ATOM 1753 C C . ASN B 1 86 ? -9.854 -5.373 10.182 1 83.76 86 ASN B C 1
ATOM 1755 O O . ASN B 1 86 ? -10.193 -4.212 9.951 1 83.76 86 ASN B O 1
ATOM 1759 N N . ILE B 1 87 ? -9.534 -5.85 11.318 1 80.43 87 ILE B N 1
ATOM 1760 C CA . ILE B 1 87 ? -9.601 -4.968 12.479 1 80.43 87 ILE B CA 1
ATOM 1761 C C . ILE B 1 87 ? -8.489 -3.924 12.398 1 80.43 87 ILE B C 1
ATOM 1763 O O . ILE B 1 87 ? -8.723 -2.739 12.645 1 80.43 87 ILE B O 1
ATOM 1767 N N . LYS B 1 88 ? -7.351 -4.405 12.006 1 79.18 88 LYS B N 1
ATOM 1768 C CA . LYS B 1 88 ? -6.184 -3.528 11.973 1 79.18 88 LYS B CA 1
ATOM 1769 C C . LYS B 1 88 ? -6.356 -2.421 10.937 1 79.18 88 LYS B C 1
ATOM 1771 O O . LYS B 1 88 ? -5.98 -1.273 11.18 1 79.18 88 LYS B O 1
ATOM 1776 N N . PHE B 1 89 ? -7.024 -2.754 9.822 1 81.63 89 PHE B N 1
ATOM 1777 C CA . PHE B 1 89 ? -7.061 -1.805 8.716 1 81.63 89 PHE B CA 1
ATOM 1778 C C . PHE B 1 89 ? -8.489 -1.351 8.44 1 81.63 89 PHE B C 1
ATOM 1780 O O . PHE B 1 89 ? -8.749 -0.672 7.445 1 81.63 89 PHE B O 1
ATOM 1787 N N . LYS B 1 90 ? -9.427 -1.774 9.265 1 79.2 90 LYS B N 1
ATOM 1788 C CA . LYS B 1 90 ? -10.839 -1.415 9.175 1 79.2 90 LYS B CA 1
ATOM 1789 C C . LYS B 1 90 ? -11.407 -1.757 7.8 1 79.2 90 LYS B C 1
ATOM 1791 O O . LYS B 1 90 ? -12.042 -0.918 7.158 1 79.2 90 LYS B O 1
ATOM 1796 N N . VAL B 1 91 ? -11.086 -2.895 7.383 1 78.52 91 VAL B N 1
ATOM 1797 C CA . VAL B 1 91 ? -11.592 -3.367 6.098 1 78.52 91 VAL B CA 1
ATOM 1798 C C . VAL B 1 91 ? -13.098 -3.602 6.19 1 78.52 91 VAL B C 1
ATOM 1800 O O . VAL B 1 91 ? -13.578 -4.236 7.133 1 78.52 91 VAL B O 1
ATOM 1803 N N . GLU B 1 92 ? -13.775 -3.068 5.292 1 75.83 92 GLU B N 1
ATOM 1804 C CA . GLU B 1 92 ? -15.23 -3.185 5.288 1 75.83 92 GLU B CA 1
ATOM 1805 C C . GLU B 1 92 ? -15.67 -4.594 4.899 1 75.83 92 GLU B C 1
ATOM 1807 O O . GLU B 1 92 ? -14.901 -5.345 4.295 1 75.83 92 GLU B O 1
ATOM 1812 N N . ARG B 1 93 ? -16.86 -4.917 5.22 1 78.38 93 ARG B N 1
ATOM 1813 C CA . ARG B 1 93 ? -17.459 -6.183 4.811 1 78.38 93 ARG B CA 1
ATOM 1814 C C . ARG B 1 93 ? -17.58 -6.267 3.293 1 78.38 93 ARG B C 1
ATOM 1816 O O . ARG B 1 93 ? -17.886 -5.271 2.634 1 78.38 93 ARG B O 1
ATOM 1823 N N . GLY B 1 94 ? -17.36 -7.448 2.728 1 84.93 94 GLY B N 1
ATOM 1824 C CA . GLY B 1 94 ? -17.509 -7.653 1.296 1 84.93 94 GLY B CA 1
ATOM 1825 C C . GLY B 1 94 ? -16.192 -7.6 0.545 1 84.93 94 GLY B C 1
ATOM 1826 O O . GLY B 1 94 ? -16.154 -7.817 -0.668 1 84.93 94 GLY B O 1
ATOM 1827 N N . TYR B 1 95 ? -15.202 -7.308 1.256 1 92.08 95 TYR B N 1
ATOM 1828 C CA . TYR B 1 95 ? -13.884 -7.276 0.632 1 92.08 95 TYR B CA 1
ATOM 1829 C C . TYR B 1 95 ? -13.12 -8.567 0.903 1 92.08 95 TYR B C 1
ATOM 1831 O O . TYR B 1 95 ? -13.344 -9.226 1.921 1 92.08 95 TYR B O 1
ATOM 1839 N N . PHE B 1 96 ? -12.296 -8.932 0.009 1 94.47 96 PHE B N 1
ATOM 1840 C CA . PHE B 1 96 ? -11.319 -9.998 0.2 1 94.47 96 PHE B CA 1
ATOM 1841 C C . PHE B 1 96 ? -9.975 -9.427 0.637 1 94.47 96 PHE B C 1
ATOM 1843 O O . PHE B 1 96 ? -9.594 -8.332 0.219 1 94.47 96 PHE B O 1
ATOM 1850 N N . VAL B 1 97 ? -9.356 -10.15 1.481 1 95.03 97 VAL B N 1
ATOM 1851 C CA . VAL B 1 97 ? -7.96 -9.845 1.775 1 95.03 97 VAL B CA 1
ATOM 1852 C C . VAL B 1 97 ? -7.053 -10.87 1.097 1 95.03 97 VAL B C 1
ATOM 1854 O O . VAL B 1 97 ? -7.054 -12.048 1.463 1 95.03 97 VAL B O 1
ATOM 1857 N N . PHE B 1 98 ? -6.317 -10.386 0.142 1 96.57 98 PHE B N 1
ATOM 1858 C CA . PHE B 1 98 ? -5.339 -11.211 -0.557 1 96.57 98 PHE B CA 1
ATOM 1859 C C . PHE B 1 98 ? -3.972 -11.115 0.11 1 96.57 98 PHE B C 1
ATOM 1861 O O . PHE B 1 98 ? -3.523 -10.022 0.462 1 96.57 98 PHE B O 1
ATOM 1868 N N . LYS B 1 99 ? -3.362 -12.233 0.241 1 95.35 99 LYS B N 1
ATOM 1869 C CA . LYS B 1 99 ? -2.045 -12.272 0.871 1 95.35 99 LYS B CA 1
ATOM 1870 C C . LYS B 1 99 ? -1.021 -12.945 -0.038 1 95.35 99 LYS B C 1
ATOM 1872 O O . LYS B 1 99 ? -1.205 -14.093 -0.447 1 95.35 99 LYS B O 1
ATOM 1877 N N . PHE B 1 100 ? 0.013 -12.207 -0.37 1 95.9 100 PHE B N 1
ATOM 1878 C CA . PHE B 1 100 ? 1.196 -12.821 -0.961 1 95.9 100 PHE B CA 1
ATOM 1879 C C . PHE B 1 100 ? 2.169 -13.274 0.121 1 95.9 100 PHE B C 1
ATOM 1881 O O . PHE B 1 100 ? 2.359 -12.579 1.121 1 95.9 100 PHE B O 1
ATOM 1888 N N . ILE B 1 101 ? 2.814 -14.308 -0.135 1 91.25 101 ILE B N 1
ATOM 1889 C CA . ILE B 1 101 ? 3.823 -14.818 0.787 1 91.25 101 ILE B CA 1
ATOM 1890 C C . ILE B 1 101 ? 5.215 -14.608 0.196 1 91.25 101 ILE B C 1
ATOM 1892 O O . ILE B 1 101 ? 5.687 -15.422 -0.602 1 91.25 101 ILE B O 1
ATOM 1896 N N . PRO B 1 102 ? 5.816 -13.523 0.553 1 90.14 102 PRO B N 1
ATOM 1897 C CA . PRO B 1 102 ? 7.157 -13.284 0.016 1 90.14 102 PRO B CA 1
ATOM 1898 C C . PRO B 1 102 ? 8.206 -14.223 0.609 1 90.14 102 PRO B C 1
ATOM 1900 O O . PRO B 1 102 ? 8.01 -14.761 1.701 1 90.14 102 PRO B O 1
ATOM 1903 N N . GLU B 1 103 ? 9.197 -14.231 -0.173 1 86.89 103 GLU B N 1
ATOM 1904 C CA . GLU B 1 103 ? 10.343 -14.979 0.338 1 86.89 103 GLU B CA 1
ATOM 1905 C C . GLU B 1 103 ? 10.996 -14.254 1.511 1 86.89 103 GLU B C 1
ATOM 1907 O O . GLU B 1 103 ? 11.105 -13.026 1.506 1 86.89 103 GLU B O 1
ATOM 1912 N N . ASP B 1 104 ? 11.38 -14.8 2.556 1 77.99 104 ASP B N 1
ATOM 1913 C CA . ASP B 1 104 ? 12.23 -14.285 3.625 1 77.99 104 ASP B CA 1
ATOM 1914 C C . ASP B 1 104 ? 11.456 -13.331 4.531 1 77.99 104 ASP B C 1
ATOM 1916 O O . ASP B 1 104 ? 12.035 -12.408 5.108 1 77.99 104 ASP B O 1
ATOM 1920 N N . PHE B 1 105 ? 10.202 -13.255 4.349 1 78.27 105 PHE B N 1
ATOM 1921 C CA . PHE B 1 105 ? 9.394 -12.515 5.312 1 78.27 105 PHE B CA 1
ATOM 1922 C C . PHE B 1 105 ? 9.07 -13.379 6.525 1 78.27 105 PHE B C 1
ATOM 1924 O O . PHE B 1 105 ? 9.017 -14.606 6.423 1 78.27 105 PHE B O 1
ATOM 1931 N N . PRO B 1 106 ? 8.87 -12.661 7.604 1 72.48 106 PRO B N 1
ATOM 1932 C CA . PRO B 1 106 ? 8.432 -13.457 8.754 1 72.48 106 PRO B CA 1
ATOM 1933 C C . PRO B 1 106 ? 7.091 -14.148 8.516 1 72.48 106 PRO B C 1
ATOM 1935 O O . PRO B 1 106 ? 6.323 -13.732 7.645 1 72.48 106 PRO B O 1
ATOM 1938 N N . ASN B 1 107 ? 6.855 -15.223 9.226 1 64.71 107 ASN B N 1
ATOM 1939 C CA . ASN B 1 107 ? 5.658 -16.039 9.054 1 64.71 107 ASN B CA 1
ATOM 1940 C C . ASN B 1 107 ? 4.387 -15.209 9.205 1 64.71 107 ASN B C 1
ATOM 1942 O O . ASN B 1 107 ? 3.383 -15.477 8.542 1 64.71 107 ASN B O 1
ATOM 1946 N N . ASP B 1 108 ? 4.403 -14.272 10.117 1 64.6 108 ASP B N 1
ATOM 1947 C CA . ASP B 1 108 ? 3.228 -13.434 10.336 1 64.6 108 ASP B CA 1
ATOM 1948 C C . ASP B 1 108 ? 3.232 -12.227 9.4 1 64.6 108 ASP B C 1
ATOM 1950 O O . ASP B 1 108 ? 2.32 -11.399 9.442 1 64.6 108 ASP B O 1
ATOM 1954 N N . GLY B 1 109 ? 4.292 -12.368 8.571 1 71.56 109 GLY B N 1
ATOM 1955 C CA . GLY B 1 109 ? 4.418 -11.286 7.608 1 71.56 109 GLY B CA 1
ATOM 1956 C C . GLY B 1 109 ? 3.822 -11.621 6.253 1 71.56 109 GLY B C 1
ATOM 1957 O O . GLY B 1 109 ? 3.288 -12.715 6.058 1 71.56 109 GLY B O 1
ATOM 1958 N N . GLY B 1 110 ? 3.651 -10.594 5.422 1 83.79 110 GLY B N 1
ATOM 1959 C CA . GLY B 1 110 ? 3.174 -10.734 4.055 1 83.79 110 GLY B CA 1
ATOM 1960 C C . GLY B 1 110 ? 2.748 -9.417 3.434 1 83.79 110 GLY B C 1
ATOM 1961 O O . GLY B 1 110 ? 2.913 -8.357 4.04 1 83.79 110 GLY B O 1
ATOM 1962 N N . CYS B 1 111 ? 2.38 -9.644 2.264 1 92.65 111 CYS B N 1
ATOM 1963 C CA . CYS B 1 111 ? 1.842 -8.527 1.495 1 92.65 111 CYS B CA 1
ATOM 1964 C C . CYS B 1 111 ? 0.326 -8.628 1.375 1 92.65 111 CYS B C 1
ATOM 1966 O O . CYS B 1 111 ? -0.195 -9.61 0.843 1 92.65 111 CYS B O 1
ATOM 1968 N N . PHE B 1 112 ? -0.352 -7.656 1.843 1 94.57 112 PHE B N 1
ATOM 1969 C CA . PHE B 1 112 ? -1.808 -7.7 1.894 1 94.57 112 PHE B CA 1
ATOM 1970 C C . PHE B 1 112 ? -2.415 -6.691 0.926 1 94.57 112 PHE B C 1
ATOM 1972 O O . PHE B 1 112 ? -1.994 -5.533 0.884 1 94.57 112 PHE B O 1
ATOM 1979 N N . ILE B 1 113 ? -3.367 -7.188 0.264 1 96.79 113 ILE B N 1
ATOM 1980 C CA . ILE B 1 113 ? -4.189 -6.324 -0.577 1 96.79 113 ILE B CA 1
ATOM 1981 C C . ILE B 1 113 ? -5.667 -6.588 -0.299 1 96.79 113 ILE B C 1
ATOM 1983 O O . ILE B 1 113 ? -6.14 -7.718 -0.445 1 96.79 113 ILE B O 1
ATOM 1987 N N . GLY B 1 114 ? -6.366 -5.616 0.188 1 96.07 114 GLY B N 1
ATOM 1988 C CA . GLY B 1 114 ? -7.811 -5.703 0.319 1 96.07 114 GLY B CA 1
ATOM 1989 C C . GLY B 1 114 ? -8.553 -5.187 -0.9 1 96.07 114 GLY B C 1
ATOM 1990 O O . GLY B 1 114 ? -8.358 -4.041 -1.312 1 96.07 114 GLY B O 1
ATOM 1991 N N . ALA B 1 115 ? -9.412 -5.974 -1.494 1 96.85 115 ALA B N 1
ATOM 1992 C CA . ALA B 1 115 ? -10.111 -5.581 -2.715 1 96.85 115 ALA B CA 1
ATOM 1993 C C . ALA B 1 115 ? -11.426 -6.341 -2.864 1 96.85 115 ALA B C 1
ATOM 1995 O O . ALA B 1 115 ? -11.628 -7.375 -2.222 1 96.85 115 ALA B O 1
ATOM 1996 N N . LYS B 1 116 ? -12.274 -5.842 -3.719 1 95.98 116 LYS B N 1
ATOM 1997 C CA . LYS B 1 116 ? -13.57 -6.479 -3.931 1 95.98 116 LYS B CA 1
ATOM 1998 C C . LYS B 1 116 ? -13.469 -7.602 -4.959 1 95.98 116 LYS B C 1
ATOM 2000 O O . LYS B 1 116 ? -14.269 -8.54 -4.942 1 95.98 116 LYS B O 1
ATOM 2005 N N . ASP B 1 117 ? -12.556 -7.402 -5.858 1 96.11 117 ASP B N 1
ATOM 2006 C CA . ASP B 1 117 ? -12.436 -8.366 -6.948 1 96.11 117 ASP B CA 1
ATOM 2007 C C . ASP B 1 117 ? -10.999 -8.44 -7.46 1 96.11 117 ASP B C 1
ATOM 2009 O O . ASP B 1 117 ? -10.166 -7.601 -7.111 1 96.11 117 ASP B O 1
ATOM 2013 N N . LEU B 1 118 ? -10.729 -9.446 -8.207 1 97.09 118 LEU B N 1
ATOM 2014 C CA . LEU B 1 118 ? -9.42 -9.708 -8.797 1 97.09 118 LEU B CA 1
ATOM 2015 C C . LEU B 1 118 ? -9.563 -10.268 -10.209 1 97.09 118 LEU B C 1
ATOM 2017 O O . LEU B 1 118 ? -10.418 -11.12 -10.46 1 97.09 118 LEU B O 1
ATOM 2021 N N . ASN B 1 119 ? -8.781 -9.708 -11.098 1 96.81 119 ASN B N 1
ATOM 2022 C CA . ASN B 1 119 ? -8.626 -10.254 -12.442 1 96.81 119 ASN B CA 1
ATOM 2023 C C . ASN B 1 119 ? -7.157 -10.453 -12.801 1 96.81 119 ASN B C 1
ATOM 2025 O O . ASN B 1 119 ? -6.275 -9.859 -12.177 1 96.81 119 ASN B O 1
ATOM 2029 N N . VAL B 1 120 ? -6.955 -11.319 -13.762 1 97.49 120 VAL B N 1
ATOM 2030 C CA . VAL B 1 120 ? -5.568 -11.605 -14.113 1 97.49 120 VAL B CA 1
ATOM 2031 C C . VAL B 1 120 ? -5.435 -11.735 -15.628 1 97.49 120 VAL B C 1
ATOM 2033 O O . VAL B 1 120 ? -6.338 -12.244 -16.296 1 97.49 120 VAL B O 1
ATOM 2036 N N . LYS B 1 121 ? -4.396 -11.21 -16.139 1 96.21 121 LYS B N 1
ATOM 2037 C CA . LYS B 1 121 ? -3.957 -11.404 -17.518 1 96.21 121 LYS B CA 1
ATOM 2038 C C . LYS B 1 121 ? -2.644 -12.18 -17.573 1 96.21 121 LYS B C 1
ATOM 2040 O O . LYS B 1 121 ? -1.635 -11.743 -17.017 1 96.21 121 LYS B O 1
ATOM 2045 N N . PHE B 1 122 ? -2.664 -13.312 -18.217 1 95.45 122 PHE B N 1
ATOM 2046 C CA . PHE B 1 122 ? -1.442 -14.068 -18.465 1 95.45 122 PHE B CA 1
ATOM 2047 C C . PHE B 1 122 ? -0.815 -13.662 -19.794 1 95.45 122 PHE B C 1
ATOM 2049 O O . PHE B 1 122 ? -1.425 -13.833 -20.852 1 95.45 122 PHE B O 1
ATOM 2056 N N . LEU B 1 123 ? 0.269 -13.027 -19.825 1 88.27 123 LEU B N 1
ATOM 2057 C CA . LEU B 1 123 ? 0.842 -12.419 -21.021 1 88.27 123 LEU B CA 1
ATOM 2058 C C . LEU B 1 123 ? 1.859 -13.35 -21.67 1 88.27 123 LEU B C 1
ATOM 2060 O O . LEU B 1 123 ? 2.225 -13.164 -22.833 1 88.27 123 LEU B O 1
ATOM 2064 N N . LYS B 1 124 ? 2.51 -14.165 -20.994 1 80.34 124 LYS B N 1
ATOM 2065 C CA . LYS B 1 124 ? 3.361 -15.203 -21.567 1 80.34 124 LYS B CA 1
ATOM 2066 C C . LYS B 1 124 ? 2.842 -16.595 -21.218 1 80.34 124 LYS B C 1
ATOM 2068 O O . LYS B 1 124 ? 2.475 -16.856 -20.071 1 80.34 124 LYS B O 1
ATOM 2073 N N . GLN B 1 125 ? 2.466 -17.319 -22.271 1 68.17 125 GLN B N 1
ATOM 2074 C CA . GLN B 1 125 ? 2.033 -18.691 -22.025 1 68.17 125 GLN B CA 1
ATOM 2075 C C . GLN B 1 125 ? 3.191 -19.554 -21.534 1 68.17 125 GLN B C 1
ATOM 2077 O O . GLN B 1 125 ? 4.291 -19.501 -22.087 1 68.17 125 GLN B O 1
ATOM 2082 N N . LYS B 1 126 ? 3.14 -19.862 -20.23 1 63.79 126 LYS B N 1
ATOM 2083 C CA . LYS B 1 126 ? 4.169 -20.783 -19.757 1 63.79 126 LYS B CA 1
ATOM 2084 C C . LYS B 1 126 ? 3.821 -22.226 -20.112 1 63.79 126 LYS B C 1
ATOM 2086 O O . LYS B 1 126 ? 2.688 -22.665 -19.907 1 63.79 126 LYS B O 1
ATOM 2091 N N . ILE B 1 127 ? 4.464 -22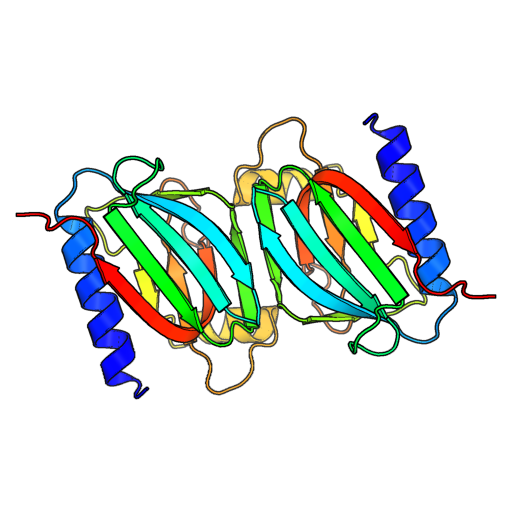.792 -21.076 1 54.51 127 ILE B N 1
ATOM 2092 C CA . ILE B 1 127 ? 4.313 -24.18 -21.499 1 54.51 127 ILE B CA 1
ATOM 2093 C C . ILE B 1 127 ? 4.767 -25.113 -20.379 1 54.51 127 ILE B C 1
ATOM 2095 O O . ILE B 1 127 ? 5.792 -24.869 -19.737 1 54.51 127 ILE B O 1
#

Secondary structure (DSSP, 8-state):
--HHHHHHHHHHHHHHHTTSS-EEEEEEEEETTEEEEEEESSSSSSPSEEEEEES--EEEEESEEEE-TTS--EEE--HHHHHHHHHHHTPPTT-EEEEE-BTT--TT--EEEEESEEEEEE-S---/--HHHHHHHHHHHHHHHTTSS-EEEEEEEEETTEEEEEEESSSSSSPSEEEEEES--EEEEESEEEE-TTS--EEE--HHHHHHHHHHHTPPTT-EEEEE-BTT--TT--EEEEESEEEEEE-S---

Radius of gyration: 18.26 Å; Cα contacts (8 Å, |Δi|>4): 564; chains: 2; bounding box: 38×56×41 Å

Sequence (254 aa):
MSTDEVFLKVNQINEFIQKSLWFDFEIIRYEQNNLYVGGGESLSYPYELEIHFEDVCLVSTPVEWCSDTSTEVLQILEGEEAYKVNIKFKVERGYFVFKFIPEDFPNDGGCFIGAKDLNVKFLKQKIMSTDEVFLKVNQINEFIQKSLWFDFEIIRYEQNNLYVGGGESLSYPYELEIHFEDVCLVSTPVEWCSDTSTEVLQILEGEEAYKVNIKFKVERGYFVFKFIPEDFPNDGGCFIGAKDLNVKFLKQKI

Foldseek 3Di:
DDPVVQVVQLVVVLVQLLLDQWKKKFWDDDDPQKTKMFMDPDPDPPGQKIKIFANWQDWDDDRMFIAGSNDRFKDWDDDPLVVVVCVVRVQDPQWIWMWGDGDPDDPNDTIIIIGNHMDMDGPDDDD/DDPVVQVVQLVVVLVQLLLDQWKKKFWDDDDPQKTKMFMDPDPDPPGQKIKI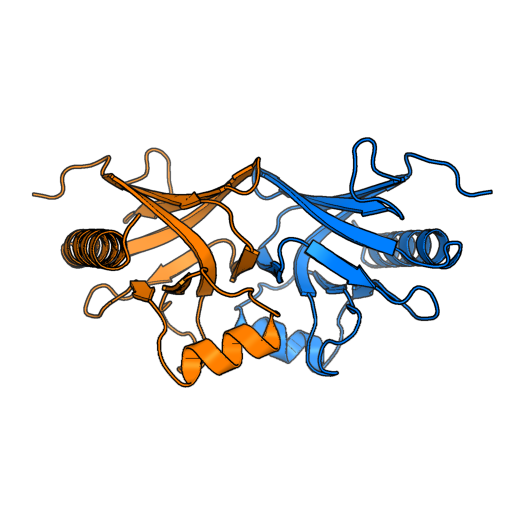FANWQDWDDDRMFIAGSNDRFKDWDDDPLVVVVCVVRVQDPQWIWMWGDGDPDDPNDTIIIIGNHMDMDRDDDDD